Protein AF-A0A396HCG0-F1 (afdb_monomer_lite)

Sequence (186 aa):
MYKDLKSDAPVRYPHDLFDRIWESDSVKKAIYLVDFADGTEKIATNVSIDVNGDEMPPVKVMQTAVVGTSGFLKYRLNLDGFPAVGCAFSYLAEIEDFLQNESRKFRLVLPGQPSVSKAIVNIKEIARGKYRMYQPGFIHLENNQLTGVLPATLGNLPNLKELYVENNMLSGTVSSELLSKDLIIK

Structure (mmCIF, N/CA/C/O backbone):
data_AF-A0A396HCG0-F1
#
_entry.id   AF-A0A396HCG0-F1
#
loop_
_atom_site.group_PDB
_atom_site.id
_atom_site.type_symbol
_atom_site.label_atom_id
_atom_site.label_alt_id
_atom_site.label_comp_id
_atom_site.label_asym_id
_atom_site.label_entity_id
_atom_site.label_seq_id
_atom_site.pdbx_PDB_ins_code
_atom_site.Cartn_x
_atom_site.Cartn_y
_atom_site.Cartn_z
_atom_site.occupancy
_atom_site.B_iso_or_equiv
_atom_site.auth_seq_id
_atom_site.auth_comp_id
_atom_site.auth_asym_id
_atom_site.auth_atom_id
_atom_site.pdbx_PDB_model_num
ATOM 1 N N . MET A 1 1 ? -22.634 -8.900 12.636 1.00 32.75 1 MET A N 1
ATOM 2 C CA . MET A 1 1 ? -21.867 -9.873 13.440 1.00 32.75 1 MET A CA 1
ATOM 3 C C . MET A 1 1 ? -20.476 -9.279 13.623 1.00 32.75 1 MET A C 1
ATOM 5 O O . MET A 1 1 ? -19.762 -9.120 12.638 1.00 32.75 1 MET A O 1
ATOM 9 N N . TYR A 1 2 ? -20.197 -8.754 14.818 1.00 36.34 2 TYR A N 1
ATOM 10 C CA . TYR A 1 2 ? -18.979 -8.002 15.128 1.00 36.34 2 TYR A CA 1
ATOM 11 C C . TYR A 1 2 ? -17.784 -8.951 15.135 1.00 36.34 2 TYR A C 1
ATOM 13 O O . TYR A 1 2 ? -17.852 -10.016 15.741 1.00 36.34 2 TYR A O 1
ATOM 21 N N . LYS A 1 3 ? -16.704 -8.578 14.447 1.00 45.47 3 LYS A N 1
ATOM 22 C CA . LYS A 1 3 ? -15.415 -9.220 14.669 1.00 45.47 3 LYS A CA 1
ATOM 23 C C . LYS A 1 3 ? -14.858 -8.607 15.943 1.00 45.47 3 LYS A C 1
ATOM 25 O O . LYS A 1 3 ? -14.661 -7.396 15.999 1.00 45.47 3 LYS A O 1
ATOM 30 N N . ASP A 1 4 ? -14.673 -9.438 16.957 1.00 47.84 4 ASP A N 1
ATOM 31 C CA . ASP A 1 4 ? -13.916 -9.089 18.146 1.00 47.84 4 ASP A CA 1
ATOM 32 C C . ASP A 1 4 ? -12.561 -8.524 17.706 1.00 47.84 4 ASP A C 1
ATOM 34 O O . ASP A 1 4 ? -11.712 -9.265 17.214 1.00 47.84 4 ASP A O 1
ATOM 38 N N . LEU A 1 5 ? -12.311 -7.240 17.977 1.00 53.88 5 LEU A N 1
ATOM 39 C CA . LEU A 1 5 ? -10.956 -6.665 18.030 1.00 53.88 5 LEU A CA 1
ATOM 40 C C . LEU A 1 5 ? -10.041 -7.414 19.035 1.00 53.88 5 LEU A C 1
ATOM 42 O O . LEU A 1 5 ? -8.880 -7.057 19.201 1.00 53.88 5 LEU A O 1
ATOM 46 N N . LYS A 1 6 ? -10.579 -8.429 19.727 1.00 55.56 6 LYS A N 1
ATOM 47 C CA . LYS A 1 6 ? -9.947 -9.261 20.749 1.00 55.56 6 LYS A CA 1
ATOM 48 C C . LYS A 1 6 ? -9.455 -10.622 20.251 1.00 55.56 6 LYS A C 1
ATOM 50 O O . LYS A 1 6 ? -8.784 -11.305 21.015 1.00 55.56 6 LYS A O 1
ATOM 55 N N . SER A 1 7 ? -9.814 -11.061 19.040 1.00 72.88 7 SER A N 1
ATOM 56 C CA . SER A 1 7 ? -9.363 -12.365 18.543 1.00 72.88 7 SER A CA 1
ATOM 57 C C . SER A 1 7 ? -8.118 -12.221 17.677 1.00 72.88 7 SER A C 1
ATOM 59 O O . SER A 1 7 ? -8.168 -11.643 16.594 1.00 72.88 7 SER A O 1
ATOM 61 N N . ASP A 1 8 ? -7.020 -12.810 18.141 1.00 80.12 8 ASP A N 1
ATOM 62 C CA . ASP A 1 8 ? -5.758 -12.905 17.400 1.00 80.12 8 ASP A CA 1
ATOM 63 C C . ASP A 1 8 ? -5.708 -14.115 16.446 1.00 80.12 8 ASP A C 1
ATOM 65 O O . ASP A 1 8 ? -4.671 -14.408 15.847 1.00 80.12 8 ASP A O 1
ATOM 69 N N . ALA A 1 9 ? -6.819 -14.843 16.294 1.00 85.44 9 ALA A N 1
ATOM 70 C CA . ALA A 1 9 ? -6.882 -15.996 15.407 1.00 85.44 9 ALA A CA 1
ATOM 71 C C . ALA A 1 9 ? -6.759 -15.567 13.929 1.00 85.44 9 ALA A C 1
ATOM 73 O O . ALA A 1 9 ? -7.392 -14.587 13.527 1.00 85.44 9 ALA A O 1
ATOM 74 N N . PRO A 1 10 ? -6.007 -16.311 13.095 1.00 88.69 10 PRO A N 1
ATOM 75 C CA . PRO A 1 10 ? -6.001 -16.108 11.650 1.00 88.69 10 PRO A CA 1
ATOM 76 C C . PRO A 1 10 ? -7.409 -16.233 11.064 1.00 88.69 10 PRO A C 1
ATOM 78 O O . PRO A 1 10 ? -8.170 -17.125 11.444 1.00 88.69 10 PRO A O 1
ATOM 81 N N . VAL A 1 11 ? -7.761 -15.369 10.111 1.00 91.62 11 VAL A N 1
ATOM 82 C CA . VAL A 1 11 ? -9.094 -15.358 9.501 1.00 91.62 11 VAL A CA 1
ATOM 83 C C . VAL A 1 11 ? -9.030 -15.316 7.984 1.00 91.62 11 VAL A C 1
ATOM 85 O O . VAL A 1 11 ? -8.333 -14.494 7.396 1.00 91.62 11 VAL A O 1
ATOM 88 N N . ARG A 1 12 ? -9.852 -16.160 7.361 1.00 92.38 12 ARG A N 1
ATOM 89 C CA . ARG A 1 12 ? -10.219 -16.078 5.946 1.00 92.38 12 ARG A CA 1
ATOM 90 C C . ARG A 1 12 ? -11.532 -15.321 5.818 1.00 92.38 12 ARG A C 1
ATOM 92 O O . ARG A 1 12 ? -12.492 -15.621 6.530 1.00 92.38 12 ARG A O 1
ATOM 99 N N . TYR A 1 13 ? -11.582 -14.333 4.936 1.00 90.19 13 TYR A N 1
ATOM 100 C CA . TYR A 1 13 ? -12.816 -13.601 4.673 1.00 90.19 13 TYR A CA 1
ATOM 101 C C . TYR A 1 13 ? -13.538 -14.227 3.475 1.00 90.19 13 TYR A C 1
ATOM 103 O O . TYR A 1 13 ? -12.922 -14.340 2.421 1.00 90.19 13 TYR A O 1
ATOM 111 N N . PRO A 1 14 ? -14.836 -14.574 3.582 1.00 85.31 14 PRO A N 1
ATOM 112 C CA . PRO A 1 14 ? -15.572 -15.252 2.505 1.00 85.31 14 PRO A CA 1
ATOM 113 C C . PRO A 1 14 ? -15.619 -14.523 1.151 1.00 85.31 14 PRO A C 1
ATOM 115 O O . PRO A 1 14 ? -15.976 -15.128 0.148 1.00 85.31 14 PRO A O 1
ATOM 118 N N . HIS A 1 15 ? -15.302 -13.227 1.121 1.00 82.75 15 HIS A N 1
ATOM 119 C CA . HIS A 1 15 ? -15.305 -12.388 -0.081 1.00 82.75 15 HIS A CA 1
ATOM 120 C C . HIS A 1 15 ? -13.908 -11.865 -0.443 1.00 82.75 15 HIS A C 1
ATOM 122 O O . HIS A 1 15 ? -13.790 -10.873 -1.158 1.00 82.75 15 HIS A O 1
ATOM 128 N N . ASP A 1 16 ? -12.848 -12.485 0.080 1.00 89.06 16 ASP A N 1
ATOM 129 C CA . ASP A 1 16 ? -11.493 -12.226 -0.400 1.00 89.06 16 ASP A CA 1
ATOM 130 C C . ASP A 1 16 ? -11.284 -12.957 -1.732 1.00 89.06 16 ASP A C 1
ATOM 132 O O . ASP A 1 16 ? -11.232 -14.185 -1.760 1.00 89.06 16 ASP A O 1
ATOM 136 N N . LEU A 1 17 ? -11.168 -12.207 -2.833 1.00 86.75 17 LEU A N 1
ATOM 137 C CA . LEU A 1 17 ? -10.996 -12.764 -4.183 1.00 86.75 17 LEU A CA 1
ATOM 138 C C . LEU A 1 17 ? -9.750 -13.650 -4.315 1.00 86.75 17 LEU A C 1
ATOM 140 O O . LEU A 1 17 ? -9.706 -14.515 -5.186 1.00 86.75 17 LEU A O 1
ATOM 144 N N . PHE A 1 18 ? -8.760 -13.440 -3.448 1.00 89.31 18 PHE A N 1
ATOM 145 C CA . PHE A 1 18 ? -7.488 -14.156 -3.465 1.00 89.31 18 PHE A CA 1
ATOM 146 C C . PHE A 1 18 ? -7.378 -15.219 -2.360 1.00 89.31 18 PHE A C 1
ATOM 148 O O . PHE A 1 18 ? -6.298 -15.767 -2.164 1.00 89.31 18 PHE A O 1
ATOM 155 N N . ASP A 1 19 ? -8.463 -15.488 -1.615 1.00 89.06 19 ASP A N 1
ATOM 156 C CA . ASP A 1 19 ? -8.523 -16.492 -0.536 1.00 89.06 19 ASP A CA 1
ATOM 157 C C . ASP A 1 19 ? -7.357 -16.386 0.479 1.00 89.06 19 ASP A C 1
ATOM 159 O O . ASP A 1 19 ? -6.799 -17.378 0.960 1.00 89.06 19 ASP A O 1
ATOM 163 N N . ARG A 1 20 ? -6.953 -15.149 0.806 1.00 91.56 20 ARG A N 1
ATOM 164 C CA . ARG A 1 20 ? -5.831 -14.893 1.719 1.00 91.56 20 ARG A CA 1
ATOM 165 C C . ARG A 1 20 ? -6.224 -15.170 3.167 1.00 91.56 20 ARG A C 1
ATOM 167 O O . ARG A 1 20 ? -7.373 -15.006 3.591 1.00 91.56 20 ARG A O 1
ATOM 174 N N . ILE A 1 21 ? -5.216 -15.531 3.956 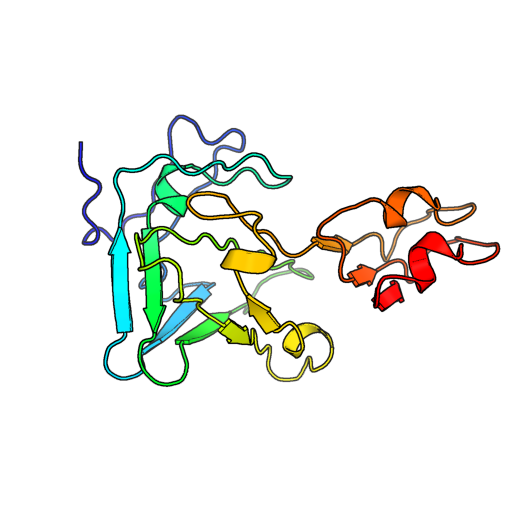1.00 90.50 21 ILE A N 1
ATOM 175 C CA . ILE A 1 21 ? -5.313 -15.619 5.412 1.00 90.50 21 ILE A CA 1
ATOM 176 C C . ILE A 1 21 ? -4.797 -14.309 6.004 1.00 90.50 21 ILE A C 1
ATOM 178 O O . ILE A 1 21 ? -3.671 -13.903 5.730 1.00 90.50 21 ILE A O 1
ATOM 182 N N . TRP A 1 22 ? -5.615 -13.672 6.838 1.00 89.81 22 TRP A N 1
ATOM 183 C CA . TRP A 1 22 ? -5.279 -12.430 7.524 1.00 89.81 22 TRP A CA 1
ATOM 184 C C . TRP A 1 22 ? -5.044 -12.689 9.005 1.00 89.81 22 TRP A C 1
ATOM 186 O O . TRP A 1 22 ? -5.876 -13.312 9.667 1.00 89.81 22 TRP A O 1
ATOM 196 N N . GLU A 1 23 ? -3.931 -12.190 9.530 1.00 89.19 23 GLU A N 1
ATOM 197 C CA . GLU A 1 23 ? -3.537 -12.361 10.928 1.00 89.19 23 GLU A CA 1
ATOM 198 C C . GLU A 1 23 ? -3.487 -11.012 11.648 1.00 89.19 23 GLU A C 1
ATOM 200 O O . GLU A 1 23 ? -3.240 -9.976 11.032 1.00 89.19 23 GLU A O 1
ATOM 205 N N . SER A 1 24 ? -3.750 -11.031 12.957 1.00 88.38 24 SER A N 1
ATOM 206 C CA . SER A 1 24 ? -3.617 -9.850 13.813 1.00 88.38 24 SER A CA 1
ATOM 207 C C . SER A 1 24 ? -2.148 -9.452 13.925 1.00 88.38 24 SER A C 1
ATOM 209 O O . SER A 1 24 ? -1.274 -10.285 14.165 1.00 88.38 24 SER A O 1
ATOM 211 N N . ASP A 1 25 ? -1.890 -8.155 13.826 1.00 84.81 25 ASP A N 1
ATOM 212 C CA . ASP A 1 25 ? -0.565 -7.556 13.964 1.00 84.81 25 ASP A CA 1
ATOM 213 C C . ASP A 1 25 ? 0.025 -7.653 15.382 1.00 84.81 25 ASP A C 1
ATOM 215 O O . ASP A 1 25 ? 1.196 -7.346 15.608 1.00 84.81 25 ASP A O 1
ATOM 219 N N . SER A 1 26 ? -0.781 -8.087 16.352 1.00 83.81 26 SER A N 1
ATOM 220 C CA . SER A 1 26 ? -0.344 -8.378 17.722 1.00 83.81 26 SER A CA 1
ATOM 221 C C . SER A 1 26 ? 0.307 -9.752 17.865 1.00 83.81 26 SER A C 1
ATOM 223 O O . SER A 1 26 ? 0.973 -10.022 18.866 1.00 83.81 26 SER A O 1
ATOM 225 N N . VAL A 1 27 ? 0.167 -10.617 16.858 1.00 81.06 27 VAL A N 1
ATOM 226 C CA . VAL A 1 27 ? 0.796 -11.937 16.839 1.00 81.06 27 VAL A CA 1
ATOM 227 C C . VAL A 1 27 ? 2.242 -11.799 16.364 1.00 81.06 27 VAL A C 1
ATOM 229 O O . VAL A 1 27 ? 2.499 -11.428 15.223 1.00 81.06 27 VAL A O 1
ATOM 232 N N . LYS A 1 28 ? 3.213 -12.136 17.223 1.00 78.06 28 LYS A N 1
ATOM 233 C CA . LYS A 1 28 ? 4.655 -12.051 16.918 1.00 78.06 28 LYS A CA 1
ATOM 234 C C . LYS A 1 28 ? 5.109 -13.113 15.903 1.00 78.06 28 LYS A C 1
ATOM 236 O O . LYS A 1 28 ? 5.697 -14.121 16.286 1.00 78.06 28 LYS A O 1
ATOM 241 N N . LYS A 1 29 ? 4.827 -12.887 14.619 1.00 75.69 29 LYS A N 1
ATOM 242 C CA . LYS A 1 29 ? 5.271 -13.717 13.485 1.00 75.69 29 LYS A CA 1
ATOM 243 C C . LYS A 1 29 ? 6.136 -12.899 12.518 1.00 75.69 29 LYS A C 1
ATOM 245 O O . LYS A 1 29 ? 7.142 -12.336 12.939 1.00 75.69 29 LYS A O 1
ATOM 250 N N . ALA A 1 30 ? 5.765 -12.845 11.239 1.00 71.81 30 ALA A N 1
ATOM 251 C CA . ALA A 1 30 ? 6.542 -12.192 10.193 1.00 71.81 30 ALA A CA 1
ATOM 252 C C . ALA A 1 30 ? 6.445 -10.665 10.279 1.00 71.81 30 ALA A C 1
ATOM 254 O O . ALA A 1 30 ? 7.464 -9.994 10.223 1.00 71.81 30 ALA A O 1
ATOM 255 N N . ILE A 1 31 ? 5.248 -10.107 10.470 1.00 73.88 31 ILE A N 1
ATOM 256 C CA . ILE A 1 31 ? 5.040 -8.668 10.683 1.00 73.88 31 ILE A CA 1
ATOM 257 C C . ILE A 1 31 ? 4.270 -8.505 11.977 1.00 73.88 31 ILE A C 1
ATOM 259 O O . ILE A 1 31 ? 3.173 -9.040 12.102 1.00 73.88 31 ILE A O 1
ATOM 263 N N . TYR A 1 32 ? 4.841 -7.779 12.932 1.00 76.56 32 TYR A N 1
ATOM 264 C CA . TYR A 1 32 ? 4.164 -7.537 14.198 1.00 76.56 32 TYR A CA 1
ATOM 265 C C . TYR A 1 32 ? 4.511 -6.181 14.799 1.00 76.56 32 TYR A C 1
ATOM 267 O O . TYR A 1 32 ? 5.617 -5.658 14.620 1.00 76.56 32 TYR A O 1
ATOM 275 N N . LEU A 1 33 ? 3.549 -5.620 15.527 1.00 73.88 33 LEU A N 1
ATOM 276 C CA . LEU A 1 33 ? 3.724 -4.392 16.287 1.00 73.88 33 LEU A CA 1
ATOM 277 C C . LEU A 1 33 ? 4.636 -4.677 17.490 1.00 73.88 33 LEU A C 1
ATOM 279 O O . LEU A 1 33 ? 4.378 -5.580 18.288 1.00 73.88 33 LEU A O 1
ATOM 283 N N . VAL A 1 34 ? 5.741 -3.940 17.601 1.00 76.44 34 VAL A N 1
ATOM 284 C CA . VAL A 1 34 ? 6.772 -4.182 18.631 1.00 76.44 34 VAL A CA 1
ATOM 285 C C . VAL A 1 34 ? 6.710 -3.171 19.757 1.00 76.44 34 VAL A C 1
ATOM 287 O O . VAL A 1 34 ? 7.000 -3.518 20.898 1.00 76.44 34 VAL A O 1
ATOM 290 N N . ASP A 1 35 ? 6.384 -1.931 19.418 1.00 68.88 35 ASP A N 1
ATOM 291 C CA . ASP A 1 35 ? 6.475 -0.784 20.308 1.00 68.88 35 ASP A CA 1
ATOM 292 C C . ASP A 1 35 ? 5.267 0.109 20.028 1.00 68.88 35 ASP A C 1
ATOM 294 O O . ASP A 1 35 ? 5.040 0.506 18.876 1.00 68.88 35 ASP A O 1
ATOM 298 N N . PHE A 1 36 ? 4.476 0.365 21.064 1.00 68.31 36 PHE A N 1
ATOM 299 C CA . PHE A 1 36 ? 3.361 1.296 21.019 1.00 68.31 36 PHE A CA 1
ATOM 300 C C . PHE A 1 36 ? 3.776 2.541 21.784 1.00 68.31 36 PHE A C 1
ATOM 302 O O . PHE A 1 36 ? 4.168 2.467 22.946 1.00 68.31 36 PHE A O 1
ATOM 309 N N . ALA A 1 37 ? 3.703 3.693 21.128 1.00 67.50 37 ALA A N 1
ATOM 310 C CA . ALA A 1 37 ? 3.825 4.938 21.855 1.00 67.50 37 ALA A CA 1
ATOM 311 C C . ALA A 1 37 ? 2.576 5.154 22.724 1.00 67.50 37 ALA A C 1
ATOM 313 O O . ALA A 1 37 ? 1.499 4.625 22.407 1.00 67.50 37 ALA A O 1
ATOM 314 N N . ASP A 1 38 ? 2.715 5.919 23.806 1.00 70.38 38 ASP A N 1
ATOM 315 C CA . ASP A 1 38 ? 1.594 6.248 24.686 1.00 70.38 38 ASP A CA 1
ATOM 316 C C . ASP A 1 38 ? 0.411 6.795 23.872 1.00 70.38 38 ASP A C 1
ATOM 318 O O . ASP A 1 38 ? 0.574 7.621 22.969 1.00 70.38 38 ASP A O 1
ATOM 322 N N . GLY A 1 39 ? -0.783 6.275 24.171 1.00 72.62 39 GLY A N 1
ATOM 323 C CA . GLY A 1 39 ? -2.016 6.598 23.454 1.00 72.62 39 GLY A CA 1
ATOM 324 C C . GLY A 1 39 ? -2.184 5.895 22.098 1.00 72.62 39 GLY A C 1
ATOM 325 O O . GLY A 1 39 ? -2.955 6.359 21.262 1.00 72.62 39 GLY A O 1
ATOM 326 N N . THR A 1 40 ? -1.475 4.793 21.837 1.00 82.94 40 THR A N 1
ATOM 327 C CA . THR A 1 40 ? -1.796 3.926 20.691 1.00 82.94 40 THR A CA 1
ATOM 328 C C . THR A 1 40 ? -3.145 3.237 20.896 1.00 82.94 40 THR A C 1
ATOM 330 O O . THR A 1 40 ? -3.355 2.565 21.904 1.00 82.94 40 THR A O 1
ATOM 333 N N . GLU A 1 41 ? -4.033 3.345 19.912 1.00 85.75 41 GLU A N 1
ATOM 334 C CA . GLU A 1 41 ? -5.385 2.793 19.963 1.00 85.75 41 GLU A CA 1
ATOM 335 C C . GLU A 1 41 ? -5.673 1.902 18.755 1.00 85.75 41 GLU A C 1
ATOM 337 O O . GLU A 1 41 ? -5.289 2.198 17.621 1.00 85.75 41 GLU A O 1
ATOM 342 N N . LYS A 1 42 ? -6.383 0.797 19.000 1.00 88.12 42 LYS A N 1
ATOM 343 C CA . LYS A 1 42 ? -6.998 -0.000 17.938 1.00 88.12 42 LYS A CA 1
ATOM 344 C C . LYS A 1 42 ? -8.426 0.474 17.745 1.00 88.12 42 LYS A C 1
ATOM 346 O O . LYS A 1 42 ? -9.227 0.416 18.675 1.00 88.12 42 LYS A O 1
ATOM 351 N N . ILE A 1 43 ? -8.743 0.884 16.531 1.00 90.56 43 ILE A N 1
ATOM 352 C CA . ILE A 1 43 ? -10.045 1.441 16.178 1.00 90.56 43 ILE A CA 1
ATOM 353 C C . ILE A 1 43 ? -10.739 0.574 15.131 1.00 90.56 43 ILE A C 1
ATOM 355 O O . ILE A 1 43 ? -10.103 -0.183 14.390 1.00 90.56 43 ILE A O 1
ATOM 359 N N . ALA A 1 44 ? -12.063 0.694 15.063 1.00 93.19 44 ALA A N 1
ATOM 360 C CA . ALA A 1 44 ? -12.868 0.042 14.044 1.00 93.19 44 ALA A CA 1
ATOM 361 C C . ALA A 1 44 ? -14.067 0.899 13.636 1.00 93.19 44 ALA A C 1
ATOM 363 O O . ALA A 1 44 ? -14.577 1.691 14.426 1.00 93.19 44 ALA A O 1
ATOM 364 N N . THR A 1 45 ? -14.554 0.686 12.415 1.00 92.19 45 THR A N 1
ATOM 365 C CA . THR A 1 45 ? -15.763 1.329 11.894 1.00 92.19 45 THR A CA 1
ATOM 366 C C . THR A 1 45 ? -16.733 0.319 11.290 1.00 92.19 45 THR A C 1
ATOM 368 O O . THR A 1 45 ? -16.345 -0.729 10.774 1.00 92.19 45 THR A O 1
ATOM 371 N N . ASN A 1 46 ? -18.021 0.661 11.315 1.00 91.69 46 ASN A N 1
ATOM 372 C CA . ASN A 1 46 ? -19.060 -0.077 10.596 1.00 91.69 46 ASN A CA 1
ATOM 373 C C . ASN A 1 46 ? -19.287 0.458 9.173 1.00 91.69 46 ASN A C 1
ATOM 375 O O . ASN A 1 46 ? -19.980 -0.189 8.386 1.00 91.69 46 ASN A O 1
ATOM 379 N N . VAL A 1 47 ? -18.708 1.614 8.834 1.00 92.62 47 VAL A N 1
ATOM 380 C CA . VAL A 1 47 ? -18.821 2.220 7.503 1.00 92.62 47 VAL A CA 1
ATOM 381 C C . VAL A 1 47 ? -18.053 1.375 6.492 1.00 92.62 47 VAL A C 1
ATOM 383 O O . VAL A 1 47 ? -16.950 0.902 6.771 1.00 92.62 47 VAL A O 1
ATOM 386 N N . SER A 1 48 ? -18.651 1.129 5.328 1.00 92.38 48 SER A N 1
ATOM 387 C CA . SER A 1 48 ? -17.981 0.386 4.260 1.00 92.38 48 SER A CA 1
ATOM 388 C C . SER A 1 48 ? -16.813 1.195 3.706 1.00 92.38 48 SER A C 1
ATOM 390 O O . SER A 1 48 ? -16.950 2.393 3.479 1.00 92.38 48 SER A O 1
ATOM 392 N N . ILE A 1 49 ? -15.691 0.525 3.450 1.00 91.50 49 ILE A N 1
ATOM 393 C CA . ILE A 1 49 ? -14.509 1.134 2.838 1.00 91.50 49 ILE A CA 1
ATOM 394 C C . ILE A 1 49 ? -14.493 0.786 1.352 1.00 91.50 49 ILE A C 1
ATOM 396 O O . ILE A 1 49 ? -14.663 -0.379 0.993 1.00 91.50 49 ILE A O 1
ATOM 400 N N . ASP A 1 50 ? -14.288 1.779 0.490 1.00 90.62 50 ASP A N 1
ATOM 401 C CA . ASP A 1 50 ? -14.024 1.559 -0.930 1.00 90.62 50 ASP A CA 1
ATOM 402 C C . ASP A 1 50 ? -12.614 0.978 -1.098 1.00 90.62 50 ASP A C 1
ATOM 404 O O . ASP A 1 50 ? -11.613 1.681 -0.947 1.00 90.62 50 ASP A O 1
ATOM 408 N N . VAL A 1 51 ? -12.553 -0.324 -1.373 1.00 88.31 51 VAL A N 1
ATOM 409 C CA . VAL A 1 51 ? -11.317 -1.105 -1.545 1.00 88.31 51 VAL A CA 1
ATOM 410 C C . VAL A 1 51 ? -10.974 -1.360 -3.014 1.00 88.31 51 VAL A C 1
ATOM 412 O O . VAL A 1 51 ? -10.161 -2.233 -3.310 1.00 88.31 51 VAL A O 1
ATOM 415 N N . ASN A 1 52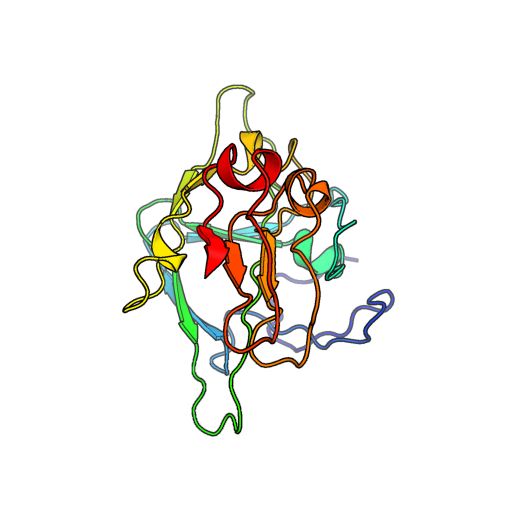 ? -11.584 -0.616 -3.944 1.00 78.94 52 ASN A N 1
ATOM 416 C CA . ASN A 1 52 ? -11.265 -0.725 -5.364 1.00 78.94 52 ASN A CA 1
ATOM 417 C C . ASN A 1 52 ? -9.852 -0.171 -5.629 1.00 78.94 52 ASN A C 1
ATOM 419 O O . ASN A 1 52 ? -9.656 1.036 -5.794 1.00 78.94 52 ASN A O 1
ATOM 423 N N . GLY A 1 53 ? -8.875 -1.073 -5.648 1.00 72.50 53 GLY A N 1
ATOM 424 C CA . GLY A 1 53 ? -7.475 -0.858 -6.009 1.00 72.50 53 GLY A CA 1
ATOM 425 C C . GLY A 1 53 ? -6.804 -2.201 -6.300 1.00 72.50 53 GLY A C 1
ATOM 426 O O . GLY A 1 53 ? -7.450 -3.233 -6.159 1.00 72.50 53 GLY A O 1
ATOM 427 N N . ASP A 1 54 ? -5.537 -2.196 -6.701 1.00 70.25 54 ASP A N 1
ATOM 428 C CA . ASP A 1 54 ? -4.896 -3.353 -7.351 1.00 70.25 54 ASP A CA 1
ATOM 429 C C . ASP A 1 54 ? -4.878 -4.627 -6.484 1.00 70.25 54 ASP A C 1
ATOM 431 O O . ASP A 1 54 ? -5.143 -5.723 -6.970 1.00 70.25 54 ASP A O 1
ATOM 435 N N . GLU A 1 55 ? -4.652 -4.480 -5.177 1.00 76.50 55 GLU A N 1
ATOM 436 C CA . GLU A 1 55 ? -4.528 -5.605 -4.235 1.00 76.50 55 GLU A CA 1
ATOM 437 C C . GLU A 1 55 ? -5.853 -6.041 -3.577 1.00 76.50 55 GLU A C 1
ATOM 439 O O . GLU A 1 55 ? -5.904 -7.069 -2.894 1.00 76.50 55 GLU A O 1
ATOM 444 N N . MET A 1 56 ? -6.918 -5.243 -3.728 1.00 85.88 56 MET A N 1
ATOM 445 C CA . MET A 1 56 ? -8.280 -5.497 -3.224 1.00 85.88 56 MET A CA 1
ATOM 446 C C . MET A 1 5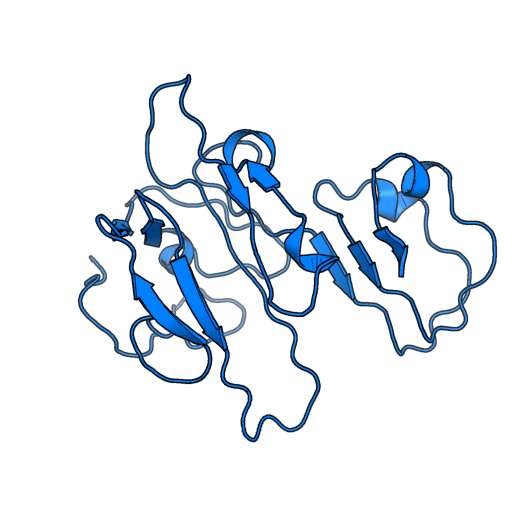6 ? -8.339 -6.201 -1.846 1.00 85.88 56 MET A C 1
ATOM 448 O O . MET A 1 56 ? -8.846 -7.326 -1.753 1.00 85.88 56 MET A O 1
ATOM 452 N N . PRO A 1 57 ? -7.796 -5.624 -0.754 1.00 90.12 57 PRO A N 1
ATOM 453 C CA . PRO A 1 57 ? -7.904 -6.224 0.573 1.00 90.12 57 PRO A CA 1
ATOM 454 C C . PRO A 1 57 ? -9.378 -6.325 1.005 1.00 90.12 57 PRO A C 1
ATOM 456 O O . PRO A 1 57 ? -10.201 -5.493 0.607 1.00 90.12 57 PRO A O 1
ATOM 459 N N . PRO A 1 58 ? -9.754 -7.299 1.854 1.00 92.75 58 PRO A N 1
ATOM 460 C CA . PRO A 1 58 ? -11.128 -7.417 2.320 1.00 92.75 58 PRO A CA 1
ATOM 461 C C . PRO A 1 58 ? -11.585 -6.145 3.037 1.00 92.75 58 PRO A C 1
ATOM 463 O O . PRO A 1 58 ? -10.889 -5.635 3.916 1.00 92.75 58 PRO A O 1
ATOM 466 N N . VAL A 1 59 ? -12.812 -5.692 2.757 1.00 92.50 59 VAL A N 1
ATOM 467 C CA . VAL A 1 59 ? -13.417 -4.513 3.415 1.00 92.50 59 VAL A CA 1
ATOM 468 C C . VAL A 1 59 ? -13.307 -4.605 4.938 1.00 92.50 59 VAL A C 1
ATOM 470 O O . VAL A 1 59 ? -13.015 -3.621 5.605 1.00 92.50 59 VAL A O 1
ATOM 473 N N . LYS A 1 60 ? -13.480 -5.806 5.497 1.00 91.88 60 LYS A N 1
ATOM 474 C CA . LYS A 1 60 ? -13.389 -6.050 6.941 1.00 91.88 60 LYS A CA 1
ATOM 475 C C . LYS A 1 60 ? -12.005 -5.793 7.537 1.00 91.88 60 LYS A C 1
ATOM 477 O O . LYS A 1 60 ? -11.942 -5.430 8.703 1.00 91.88 60 LYS A O 1
ATOM 482 N N . VAL A 1 61 ? -10.932 -5.975 6.768 1.00 91.81 61 VAL A N 1
ATOM 483 C CA . VAL A 1 61 ? -9.575 -5.589 7.185 1.00 91.81 61 VAL A CA 1
ATOM 484 C C . VAL A 1 61 ? -9.478 -4.072 7.215 1.00 91.81 61 VAL A C 1
ATOM 486 O O . VAL A 1 61 ? -9.095 -3.498 8.228 1.00 91.81 61 VAL A O 1
ATOM 489 N N . MET A 1 62 ? -9.921 -3.424 6.136 1.00 92.69 62 MET A N 1
ATOM 490 C CA . MET A 1 62 ? -9.861 -1.969 6.000 1.00 92.69 62 MET A CA 1
ATOM 491 C C . MET A 1 62 ? -10.784 -1.221 6.971 1.00 92.69 62 MET A C 1
ATOM 493 O O . MET A 1 62 ? -10.603 -0.030 7.178 1.00 92.69 62 MET A O 1
ATOM 497 N N . GLN A 1 63 ? -11.750 -1.903 7.590 1.00 93.94 63 GLN A N 1
ATOM 498 C CA . GLN A 1 63 ? -12.601 -1.374 8.662 1.00 93.94 63 GLN A CA 1
ATOM 499 C C . GLN A 1 63 ? -11.911 -1.317 10.032 1.00 93.94 63 GLN A C 1
ATOM 501 O O . GLN A 1 63 ? -12.541 -0.888 10.998 1.00 93.94 63 GLN A O 1
ATOM 506 N N . THR A 1 64 ? -10.657 -1.756 10.135 1.00 92.81 64 THR A N 1
ATOM 507 C CA . THR A 1 64 ? -9.863 -1.735 11.369 1.00 92.81 64 THR A CA 1
ATOM 508 C C . THR A 1 64 ? -8.537 -1.027 11.131 1.00 92.81 64 THR A C 1
ATOM 510 O O . THR A 1 64 ? -7.974 -1.127 10.043 1.00 92.81 64 THR A O 1
ATOM 513 N N . ALA A 1 65 ? -8.031 -0.321 12.139 1.00 90.81 65 ALA A N 1
ATOM 514 C CA . ALA A 1 65 ? -6.730 0.335 12.064 1.00 90.81 65 ALA A CA 1
ATOM 515 C C . ALA A 1 65 ? -6.075 0.446 13.446 1.00 90.81 65 ALA A C 1
ATOM 517 O O . ALA A 1 65 ? -6.744 0.373 14.479 1.00 90.81 65 ALA A O 1
ATOM 518 N N . VAL A 1 66 ? -4.759 0.656 13.444 1.00 89.31 66 VAL A N 1
ATOM 519 C CA . VAL A 1 66 ? -3.980 1.040 14.625 1.00 89.31 66 VAL A CA 1
ATOM 520 C C . VAL A 1 66 ? -3.551 2.490 14.457 1.00 89.31 66 VAL A C 1
ATOM 522 O O . VAL A 1 66 ? -2.941 2.848 13.449 1.00 89.31 66 VAL A O 1
ATOM 525 N N . VAL A 1 67 ? -3.870 3.322 15.441 1.00 86.69 67 VAL A N 1
ATOM 526 C CA . VAL A 1 67 ? -3.603 4.760 15.441 1.00 86.69 67 VAL A CA 1
ATOM 527 C C . VAL A 1 67 ? -2.632 5.070 16.568 1.00 86.69 67 VAL A C 1
ATOM 529 O O . VAL A 1 67 ? -2.899 4.747 17.717 1.00 86.69 67 VAL A O 1
ATOM 532 N N . GLY A 1 68 ? -1.506 5.709 16.253 1.00 80.38 68 GLY A N 1
ATOM 533 C CA . GLY A 1 68 ? -0.594 6.257 17.255 1.00 80.38 68 GLY A CA 1
ATOM 534 C C . GLY A 1 68 ? -0.932 7.723 17.496 1.00 80.38 68 GLY A C 1
ATOM 535 O O . GLY A 1 68 ? -0.942 8.499 16.542 1.00 80.38 68 GLY A O 1
ATOM 536 N N . THR A 1 69 ? -1.208 8.114 18.740 1.00 71.31 69 THR A N 1
ATOM 537 C CA . THR A 1 69 ? -1.597 9.501 19.067 1.00 71.31 69 THR A CA 1
ATOM 538 C C . THR A 1 69 ? -0.427 10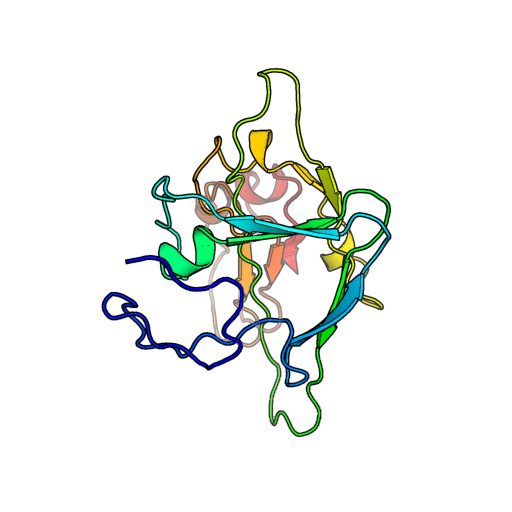.383 19.512 1.00 71.31 69 THR A C 1
ATOM 540 O O . THR A 1 69 ? -0.544 11.606 19.468 1.00 71.31 69 THR A O 1
ATOM 543 N N . SER A 1 70 ? 0.731 9.807 19.861 1.00 68.94 70 SER A N 1
ATOM 544 C CA . SER A 1 70 ? 1.932 10.567 20.233 1.00 68.94 70 SER A CA 1
ATOM 545 C C . SER A 1 70 ? 3.219 9.812 19.889 1.00 68.94 70 SER A C 1
ATOM 547 O O . SER A 1 70 ? 3.683 8.992 20.667 1.00 68.94 70 SER A O 1
ATOM 549 N N . GLY A 1 71 ? 3.842 10.092 18.738 1.00 78.88 71 GLY A N 1
ATOM 550 C CA . GLY A 1 71 ? 5.172 9.563 18.395 1.00 78.88 71 GLY A CA 1
ATOM 551 C C . GLY A 1 71 ? 5.174 8.538 17.260 1.00 78.88 71 GLY A C 1
ATOM 552 O O . GLY A 1 71 ? 4.775 8.858 16.142 1.00 78.88 71 GLY A O 1
ATOM 553 N N . PHE A 1 72 ? 5.693 7.333 17.516 1.00 76.94 72 PHE A N 1
ATOM 554 C CA . PHE A 1 72 ? 5.942 6.312 16.489 1.00 76.94 72 PHE A CA 1
ATOM 555 C C . PHE A 1 72 ? 5.097 5.054 16.711 1.00 76.94 72 PHE A C 1
ATOM 557 O O . PHE A 1 72 ? 5.040 4.533 17.821 1.00 76.94 72 PHE A O 1
ATOM 564 N N . LEU A 1 73 ? 4.537 4.506 15.630 1.00 82.81 73 LEU A N 1
ATOM 565 C CA . LEU A 1 73 ? 4.114 3.105 15.572 1.00 82.81 73 LEU A CA 1
ATOM 566 C C . LEU A 1 73 ? 5.245 2.288 14.950 1.00 82.81 73 LEU A C 1
ATOM 568 O O . LEU A 1 73 ? 5.638 2.550 13.810 1.00 82.81 73 LEU A O 1
ATOM 572 N N . LYS A 1 74 ? 5.792 1.319 15.691 1.00 84.94 74 LYS A N 1
ATOM 573 C CA . LYS A 1 74 ? 6.943 0.532 15.231 1.00 84.94 74 LYS A CA 1
ATOM 574 C C . LYS A 1 74 ? 6.550 -0.912 14.966 1.00 84.94 74 LYS A C 1
ATOM 576 O O . LYS A 1 74 ? 6.290 -1.679 15.893 1.00 84.94 74 LYS A O 1
ATOM 581 N N . TYR A 1 75 ? 6.609 -1.293 13.698 1.00 83.81 75 TYR A N 1
ATOM 582 C CA . TYR A 1 75 ? 6.482 -2.679 13.269 1.00 83.81 75 TYR A CA 1
ATOM 583 C C . TYR A 1 75 ? 7.860 -3.286 13.040 1.00 83.81 75 TYR A C 1
ATOM 585 O O . TYR A 1 75 ? 8.782 -2.613 12.575 1.00 83.81 75 TYR A O 1
ATOM 593 N N . ARG A 1 76 ? 7.997 -4.572 13.356 1.00 84.56 76 ARG A N 1
ATOM 594 C CA . ARG A 1 76 ? 9.150 -5.374 12.957 1.00 84.56 76 ARG A CA 1
ATOM 595 C C . ARG A 1 76 ? 8.700 -6.362 11.905 1.00 84.56 76 ARG A C 1
ATOM 597 O O . ARG A 1 76 ? 7.734 -7.091 12.111 1.00 84.56 76 ARG A O 1
ATOM 604 N N . LEU A 1 77 ? 9.446 -6.367 10.810 1.00 79.88 77 LEU A N 1
ATOM 605 C CA . LEU A 1 77 ? 9.375 -7.372 9.770 1.00 79.88 77 LEU A CA 1
ATOM 606 C C . LEU A 1 77 ? 10.520 -8.364 10.013 1.00 79.88 77 LEU A C 1
ATOM 608 O O . LEU A 1 77 ? 11.686 -7.992 9.896 1.00 79.88 77 LEU A O 1
ATOM 612 N N . ASN A 1 78 ? 10.190 -9.590 10.412 1.00 78.25 78 ASN A N 1
ATOM 613 C CA . ASN A 1 78 ? 11.126 -10.701 10.474 1.00 78.25 78 ASN A CA 1
ATOM 614 C C . ASN A 1 78 ? 11.013 -11.529 9.183 1.00 78.25 78 ASN A C 1
ATOM 616 O O . ASN A 1 78 ? 9.964 -12.113 8.915 1.00 78.25 78 ASN A O 1
ATOM 620 N N . LEU A 1 79 ? 12.096 -11.560 8.403 1.00 73.81 79 LEU A N 1
ATOM 621 C CA . LEU A 1 79 ? 12.225 -12.335 7.164 1.00 73.81 79 LEU A CA 1
ATOM 622 C C . LEU A 1 79 ? 13.180 -13.528 7.318 1.00 73.81 79 LEU A C 1
ATOM 624 O O . LEU A 1 79 ? 13.611 -14.093 6.316 1.00 73.81 79 LEU A O 1
ATOM 628 N N . ASP A 1 80 ? 13.545 -13.905 8.545 1.00 76.62 80 ASP A N 1
ATOM 629 C CA . ASP A 1 80 ? 14.440 -15.033 8.791 1.00 76.62 80 ASP A CA 1
ATOM 630 C C . ASP A 1 80 ? 13.886 -16.307 8.135 1.00 76.62 80 ASP A C 1
ATOM 632 O O . ASP A 1 80 ? 12.754 -16.724 8.382 1.00 76.62 80 ASP A O 1
ATOM 636 N N . GLY A 1 81 ? 14.694 -16.924 7.270 1.00 75.19 81 GLY A N 1
ATOM 637 C CA . GLY A 1 81 ? 14.301 -18.114 6.513 1.00 75.19 81 GLY A CA 1
ATOM 638 C C . GLY A 1 81 ? 13.393 -17.848 5.306 1.00 75.19 81 GLY A C 1
ATOM 639 O O . GLY A 1 81 ? 12.987 -18.807 4.651 1.00 75.19 81 GLY A O 1
ATOM 640 N N . PHE A 1 82 ? 13.089 -16.587 4.972 1.00 76.06 82 PHE A N 1
ATOM 641 C CA . PHE A 1 82 ? 12.366 -16.257 3.746 1.00 76.06 82 PHE A CA 1
ATOM 642 C C . PHE A 1 82 ? 13.297 -16.454 2.533 1.00 76.06 82 PHE A C 1
ATOM 644 O O . PHE A 1 82 ? 14.356 -15.828 2.461 1.00 76.06 82 PHE A O 1
ATOM 651 N N . PRO A 1 83 ? 12.953 -17.339 1.580 1.00 77.75 83 PRO A N 1
ATOM 652 C CA . PRO A 1 83 ? 13.904 -17.839 0.583 1.00 77.75 83 PRO A CA 1
ATOM 653 C C . PRO A 1 83 ? 14.156 -16.876 -0.589 1.00 77.75 83 PRO A C 1
ATOM 655 O O . PRO A 1 83 ? 14.856 -17.241 -1.531 1.00 77.75 83 PRO A O 1
ATOM 658 N N . ALA A 1 84 ? 13.558 -15.683 -0.582 1.00 73.50 84 ALA A N 1
ATOM 659 C CA . ALA A 1 84 ? 13.519 -14.789 -1.734 1.00 73.50 84 ALA A CA 1
ATOM 660 C C . ALA A 1 84 ? 13.491 -13.308 -1.331 1.00 73.50 84 ALA A C 1
ATOM 662 O O . ALA A 1 84 ? 13.415 -12.955 -0.157 1.00 73.50 84 ALA A O 1
ATOM 663 N N . VAL A 1 85 ? 13.516 -12.426 -2.330 1.00 69.56 85 VAL A N 1
ATOM 664 C CA . VAL A 1 85 ? 13.144 -11.019 -2.148 1.00 69.56 85 VAL A CA 1
ATOM 665 C C . VAL A 1 85 ? 11.629 -10.953 -1.935 1.00 69.56 85 VAL A C 1
ATOM 667 O O . VAL A 1 85 ? 10.872 -11.578 -2.676 1.00 69.56 85 VAL A O 1
ATOM 670 N N . GLY A 1 86 ? 11.187 -10.243 -0.898 1.00 69.50 86 GLY A N 1
ATOM 671 C CA . GLY A 1 86 ? 9.770 -10.069 -0.576 1.00 69.50 86 GLY A CA 1
ATOM 672 C C . GLY A 1 86 ? 9.302 -8.642 -0.837 1.00 69.50 86 GLY A C 1
ATOM 673 O O . GLY A 1 86 ? 10.013 -7.690 -0.519 1.00 69.50 86 GLY A O 1
ATOM 674 N N . CYS A 1 87 ? 8.089 -8.494 -1.367 1.00 71.12 87 CYS A N 1
ATOM 675 C CA . CYS A 1 87 ? 7.399 -7.209 -1.443 1.00 71.12 87 CYS A CA 1
ATOM 676 C C . CYS A 1 87 ? 6.543 -7.013 -0.187 1.00 71.12 87 CYS A C 1
ATOM 678 O O . CYS A 1 87 ? 5.852 -7.932 0.253 1.00 71.12 87 CYS A O 1
ATOM 680 N N . ALA A 1 88 ? 6.574 -5.808 0.382 1.00 73.94 88 ALA A N 1
ATOM 681 C CA . ALA A 1 88 ? 5.702 -5.424 1.483 1.00 73.94 88 ALA A CA 1
ATOM 682 C C . ALA A 1 88 ? 4.668 -4.415 0.984 1.00 73.94 88 ALA A C 1
ATOM 684 O O . ALA A 1 88 ? 5.021 -3.381 0.419 1.00 73.94 88 ALA A O 1
ATOM 685 N N . PHE A 1 89 ? 3.396 -4.700 1.243 1.00 76.06 89 PHE A N 1
ATOM 686 C CA . PHE A 1 89 ? 2.294 -3.800 0.932 1.00 76.06 89 PHE A CA 1
ATOM 687 C C . PHE A 1 89 ? 1.777 -3.160 2.215 1.00 76.06 89 PHE A C 1
ATOM 689 O O . PHE A 1 89 ? 1.696 -3.802 3.263 1.00 76.06 89 PHE A O 1
ATOM 696 N N . SER A 1 90 ? 1.423 -1.881 2.129 1.00 79.56 90 SER A N 1
ATOM 697 C CA . SER A 1 90 ? 0.728 -1.172 3.200 1.00 79.56 90 SER A CA 1
ATOM 698 C C . SER A 1 90 ? -0.601 -0.656 2.669 1.00 79.56 90 SER A C 1
ATOM 700 O O . SER A 1 90 ? -0.653 -0.013 1.619 1.00 79.56 90 SER A O 1
ATOM 702 N N . TYR A 1 91 ? -1.670 -0.957 3.402 1.00 85.00 91 TYR A N 1
ATOM 703 C CA . TYR A 1 91 ? -3.012 -0.472 3.110 1.00 85.00 91 TYR A CA 1
ATOM 704 C C . TYR A 1 91 ? -3.402 0.547 4.164 1.00 85.00 91 TYR A C 1
ATOM 706 O O . TYR A 1 91 ? -3.251 0.313 5.362 1.00 85.00 91 TYR A O 1
ATOM 714 N N . LEU A 1 92 ? -3.884 1.694 3.710 1.00 86.75 92 LEU A N 1
ATOM 715 C CA . LEU A 1 92 ? -4.198 2.823 4.570 1.00 86.75 92 LEU A CA 1
ATOM 716 C C . LEU A 1 92 ? -5.608 3.293 4.243 1.00 86.75 92 LEU A C 1
ATOM 718 O O . LEU A 1 92 ? -6.000 3.313 3.083 1.00 86.75 92 LEU A O 1
ATOM 722 N N . ALA A 1 93 ? -6.382 3.678 5.246 1.00 88.12 93 ALA A N 1
ATOM 723 C CA . ALA A 1 93 ? -7.671 4.322 5.046 1.00 88.12 93 ALA A CA 1
ATOM 724 C C . ALA A 1 93 ? -7.949 5.244 6.227 1.00 88.12 93 ALA A C 1
ATOM 726 O O . ALA A 1 93 ? -7.580 4.936 7.359 1.00 88.12 93 ALA A O 1
ATOM 727 N N . GLU A 1 94 ? -8.612 6.365 5.957 1.00 88.94 94 GLU A N 1
ATOM 728 C CA . GLU A 1 94 ? -9.192 7.179 7.018 1.00 88.94 94 GLU A CA 1
ATOM 729 C C . GLU A 1 94 ? -10.577 6.617 7.341 1.00 88.94 94 GLU A C 1
ATOM 731 O O . GLU A 1 94 ? -11.449 6.600 6.468 1.00 88.94 94 GLU A O 1
ATOM 736 N N . ILE A 1 95 ? -10.755 6.115 8.563 1.00 90.12 95 ILE A N 1
ATOM 737 C CA . ILE A 1 95 ? -11.947 5.356 8.976 1.00 90.12 95 ILE A CA 1
ATOM 738 C C . ILE A 1 95 ? -12.716 6.005 10.129 1.00 90.12 95 ILE A C 1
ATOM 740 O O . ILE A 1 95 ? -13.769 5.501 10.529 1.00 90.12 95 ILE A O 1
ATOM 744 N N . GLU A 1 96 ? -12.211 7.120 10.645 1.00 88.56 96 GLU A N 1
ATOM 745 C CA . GLU A 1 96 ? -12.851 7.912 11.687 1.00 88.56 96 GLU A CA 1
ATOM 746 C C . GLU A 1 96 ? -13.468 9.188 11.099 1.00 88.56 96 GLU A C 1
ATOM 748 O O . GLU A 1 96 ? -13.044 9.713 10.060 1.00 88.56 96 GLU A O 1
ATOM 753 N N . ASP A 1 97 ? -14.497 9.701 11.770 1.00 80.12 97 ASP A N 1
ATOM 754 C CA . ASP A 1 97 ? -15.182 10.913 11.342 1.00 80.12 97 ASP A CA 1
ATOM 755 C C . ASP A 1 97 ? -14.657 12.139 12.106 1.00 80.12 97 ASP A C 1
ATOM 757 O O . ASP A 1 97 ? -15.139 12.472 13.183 1.00 80.12 97 ASP A O 1
ATOM 761 N N . PHE A 1 98 ? -13.637 12.807 11.559 1.00 70.56 98 PHE A N 1
ATOM 762 C CA . PHE A 1 98 ? -13.119 14.063 12.125 1.00 70.56 98 PHE A CA 1
ATOM 763 C C . PHE A 1 98 ? -13.798 15.312 11.567 1.00 70.56 98 PHE A C 1
ATOM 765 O O . PHE A 1 98 ? -14.290 15.311 10.430 1.00 70.56 98 PHE A O 1
ATOM 772 N N . LEU A 1 99 ? -13.712 16.412 12.324 1.00 66.62 99 LEU A N 1
ATOM 773 C CA . LEU A 1 99 ? -14.103 17.751 11.880 1.00 66.62 99 LEU A CA 1
ATOM 774 C C . LEU A 1 99 ? -13.395 18.134 10.568 1.00 66.62 99 LEU A C 1
ATOM 776 O O . LEU A 1 99 ? -12.271 17.718 10.280 1.00 66.62 99 LEU A O 1
ATOM 780 N N . GLN A 1 100 ? -14.044 18.975 9.758 1.00 63.72 100 GLN A N 1
ATOM 781 C CA . GLN A 1 100 ? -13.623 19.290 8.386 1.00 63.72 100 GLN A CA 1
ATOM 782 C C . GLN A 1 100 ? -12.215 19.909 8.269 1.00 63.72 100 GLN A C 1
ATOM 784 O O . GLN A 1 100 ? -11.650 19.886 7.178 1.00 63.72 100 GLN A O 1
ATOM 789 N N . ASN A 1 101 ? -11.603 20.366 9.365 1.00 69.81 101 ASN A N 1
ATOM 790 C CA . ASN A 1 101 ? -10.263 20.967 9.384 1.00 69.81 101 ASN A CA 1
ATOM 791 C C . ASN A 1 101 ? -9.156 20.038 9.903 1.00 69.81 101 ASN A C 1
ATOM 793 O O . ASN A 1 101 ? -7.987 20.412 9.880 1.00 69.81 101 ASN A O 1
ATOM 797 N N . GLU A 1 102 ? -9.486 18.819 10.320 1.00 73.50 102 GLU A N 1
ATOM 798 C CA . GLU A 1 102 ? -8.490 17.868 10.806 1.00 73.50 102 GLU A CA 1
ATOM 799 C C . GLU A 1 102 ? -7.928 17.030 9.649 1.00 73.50 102 GLU A C 1
ATOM 801 O O . GLU A 1 102 ? -8.633 16.685 8.691 1.00 73.50 102 GLU A O 1
ATOM 806 N N . SER A 1 103 ? -6.625 16.750 9.706 1.00 72.94 103 SER A N 1
ATOM 807 C CA . SER A 1 103 ? -5.927 15.854 8.781 1.00 72.94 103 SER A CA 1
ATOM 808 C C . SER A 1 103 ? -4.827 15.114 9.531 1.00 72.94 103 SER A C 1
ATOM 810 O O . SER A 1 103 ? -4.113 15.718 10.333 1.00 72.94 103 SER A O 1
ATOM 812 N N . ARG A 1 104 ? -4.677 13.817 9.255 1.00 77.88 104 ARG A N 1
ATOM 813 C CA . ARG A 1 104 ? -3.602 12.993 9.810 1.00 77.88 104 ARG A CA 1
ATOM 814 C C . ARG A 1 104 ? -2.470 12.902 8.798 1.00 77.88 104 ARG A C 1
ATOM 816 O O . ARG A 1 104 ? -2.671 12.472 7.662 1.00 77.88 104 ARG A O 1
ATOM 823 N N . LYS A 1 105 ? -1.284 13.338 9.221 1.00 79.56 105 LYS A N 1
ATOM 824 C CA . LYS A 1 105 ? -0.049 13.281 8.436 1.00 79.56 105 LYS A CA 1
ATOM 825 C C . LYS A 1 105 ? 0.942 12.395 9.163 1.00 79.56 105 LYS A C 1
ATOM 827 O O . LYS A 1 105 ? 1.199 12.604 10.344 1.00 79.56 105 LYS A O 1
ATOM 832 N N . PHE A 1 106 ? 1.523 11.443 8.453 1.00 79.75 106 PHE A N 1
ATOM 833 C CA . PHE A 1 106 ? 2.581 10.599 8.994 1.00 79.75 106 PHE A CA 1
ATOM 834 C C . PHE A 1 106 ? 3.651 10.339 7.940 1.00 79.75 106 PHE A C 1
ATOM 836 O O . PHE A 1 106 ? 3.456 10.581 6.748 1.00 79.75 106 PHE A O 1
ATOM 843 N N . ARG A 1 107 ? 4.800 9.854 8.404 1.00 78.44 107 ARG A N 1
ATOM 844 C CA . ARG A 1 107 ? 5.909 9.415 7.563 1.00 78.44 107 ARG A CA 1
ATOM 845 C C . ARG A 1 107 ? 6.087 7.920 7.768 1.00 78.44 107 ARG A C 1
ATOM 847 O O . ARG A 1 107 ? 6.283 7.484 8.900 1.00 78.44 107 ARG A O 1
ATOM 854 N N . LEU A 1 108 ? 6.048 7.153 6.684 1.00 78.94 108 LEU A N 1
ATOM 855 C CA . LEU A 1 108 ? 6.513 5.770 6.718 1.00 78.94 108 LEU A CA 1
ATOM 856 C C . LEU A 1 108 ? 8.044 5.795 6.748 1.00 78.94 108 LEU A C 1
ATOM 858 O O . LEU A 1 108 ? 8.651 6.469 5.921 1.00 78.94 108 LEU A O 1
ATOM 862 N N . VAL A 1 109 ? 8.670 5.102 7.699 1.00 79.38 109 VAL A N 1
ATOM 863 C CA . VAL A 1 109 ? 10.133 5.032 7.811 1.00 79.38 109 VAL A CA 1
ATOM 864 C C . VAL A 1 109 ? 10.564 3.575 7.762 1.00 79.38 109 VAL A C 1
ATOM 866 O O . VAL A 1 109 ? 10.192 2.789 8.629 1.00 79.38 109 VAL A O 1
ATOM 869 N N . LEU A 1 110 ? 11.377 3.238 6.763 1.00 78.56 110 LEU A N 1
ATOM 870 C CA . LEU A 1 110 ? 12.050 1.953 6.634 1.00 78.56 110 LEU A CA 1
ATOM 871 C C . LEU A 1 110 ? 13.550 2.155 6.919 1.00 78.56 110 LEU A C 1
ATOM 873 O O . LEU A 1 110 ? 14.251 2.777 6.111 1.00 78.56 110 LEU A O 1
ATOM 877 N N . PRO A 1 111 ? 14.065 1.678 8.068 1.00 80.12 111 PRO A N 1
ATOM 878 C CA . PRO A 1 111 ? 15.469 1.851 8.430 1.00 80.12 111 PRO A CA 1
ATOM 879 C C . PRO A 1 111 ? 16.416 1.350 7.332 1.00 80.12 111 PRO A C 1
ATOM 881 O O . PRO A 1 111 ? 16.220 0.276 6.774 1.00 80.12 111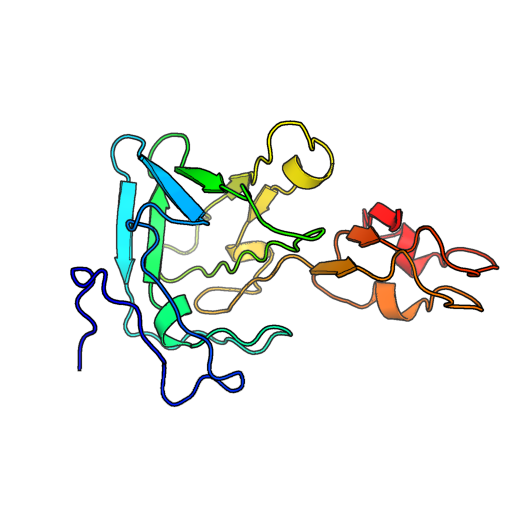 PRO A O 1
ATOM 884 N N . GLY A 1 112 ? 17.438 2.145 7.004 1.00 77.31 112 GLY A N 1
ATOM 885 C CA . GLY A 1 112 ? 18.397 1.821 5.941 1.00 77.31 112 GLY A CA 1
ATOM 886 C C . GLY A 1 112 ? 17.893 2.054 4.510 1.00 77.31 112 GLY A C 1
ATOM 887 O O . GLY A 1 112 ? 18.675 1.915 3.577 1.00 77.31 112 GLY A O 1
ATOM 888 N N . GLN A 1 113 ? 16.631 2.460 4.322 1.00 71.75 113 GLN A N 1
ATOM 889 C CA . GLN A 1 113 ? 16.021 2.730 3.014 1.00 71.75 113 GLN A CA 1
ATOM 890 C C . GLN A 1 113 ? 15.443 4.161 2.971 1.00 71.75 113 GLN A C 1
ATOM 892 O O . GLN A 1 113 ? 14.227 4.371 3.061 1.00 71.75 113 GLN A O 1
ATOM 897 N N . PRO A 1 114 ? 16.299 5.199 2.864 1.00 71.38 114 PRO A N 1
ATOM 898 C CA . PRO A 1 114 ? 15.869 6.597 2.925 1.00 71.38 114 PRO A CA 1
ATOM 899 C C . PRO A 1 114 ? 15.054 7.045 1.704 1.00 71.38 114 PRO A C 1
ATOM 901 O O . PRO A 1 114 ? 14.375 8.065 1.784 1.00 71.38 114 PRO A O 1
ATOM 904 N N . SER A 1 115 ? 15.121 6.319 0.584 1.00 61.66 115 SER A N 1
ATOM 905 C CA . SER A 1 115 ? 14.287 6.570 -0.598 1.00 61.66 115 SER A CA 1
ATOM 906 C C . SER A 1 115 ? 12.815 6.245 -0.309 1.00 61.66 115 SER A C 1
ATOM 908 O O . SER A 1 115 ? 11.971 7.115 -0.484 1.00 61.66 115 SER A O 1
ATOM 910 N N . VAL A 1 116 ? 12.549 5.079 0.291 1.00 63.75 116 VAL A N 1
ATOM 911 C CA . VAL A 1 116 ? 11.209 4.629 0.718 1.00 63.75 116 VAL A CA 1
ATOM 912 C C . VAL A 1 116 ? 10.680 5.440 1.914 1.00 63.75 116 VAL A C 1
ATOM 914 O O . VAL A 1 116 ? 9.487 5.709 2.032 1.00 63.75 116 VAL A O 1
ATOM 917 N N . SER A 1 117 ? 11.572 5.902 2.799 1.00 63.78 117 SER A N 1
ATOM 918 C CA . SER A 1 117 ? 11.215 6.588 4.058 1.00 63.78 117 SER A CA 1
ATOM 919 C C . SER A 1 117 ? 10.703 8.038 3.911 1.00 63.78 117 SER A C 1
ATOM 921 O O . SER A 1 117 ? 10.508 8.756 4.901 1.00 63.78 117 SER A O 1
ATOM 923 N N . LYS A 1 118 ? 10.571 8.546 2.679 1.00 58.81 118 LYS A N 1
ATOM 924 C CA . LYS A 1 118 ? 10.291 9.970 2.420 1.00 58.81 118 LYS A CA 1
ATOM 925 C C . LYS A 1 118 ? 8.815 10.315 2.262 1.00 58.81 118 LYS A C 1
ATOM 927 O O . LYS A 1 118 ? 8.488 11.493 2.410 1.00 58.81 118 LYS A O 1
ATOM 932 N N . ALA A 1 119 ? 7.942 9.342 2.015 1.00 61.94 119 ALA A N 1
ATOM 933 C CA . ALA A 1 119 ? 6.532 9.606 1.752 1.00 61.94 119 ALA A CA 1
ATOM 934 C C . ALA A 1 119 ? 5.830 10.175 3.000 1.00 61.94 119 ALA A C 1
ATOM 936 O O . ALA A 1 119 ? 5.557 9.455 3.962 1.00 61.94 119 ALA A O 1
ATOM 937 N N . ILE A 1 120 ? 5.537 11.482 2.987 1.00 62.41 120 ILE A N 1
ATOM 938 C CA . ILE A 1 120 ? 4.531 12.059 3.882 1.00 62.41 120 ILE A CA 1
ATOM 939 C C . ILE A 1 120 ? 3.178 11.653 3.312 1.00 62.41 120 ILE A C 1
ATOM 941 O O . ILE A 1 120 ? 2.806 12.080 2.219 1.00 62.41 120 ILE A O 1
ATOM 945 N N . VAL A 1 121 ? 2.447 10.829 4.048 1.00 64.88 121 VAL A N 1
ATOM 946 C CA . VAL A 1 121 ? 1.092 10.443 3.675 1.00 64.88 121 VAL A CA 1
ATOM 947 C C . VAL A 1 121 ? 0.126 11.373 4.395 1.00 64.88 121 VAL A C 1
ATOM 949 O O . VAL A 1 121 ? 0.019 11.342 5.620 1.00 64.88 121 VAL A O 1
ATOM 952 N N . ASN A 1 122 ? -0.572 12.211 3.629 1.00 66.81 122 ASN A N 1
ATOM 953 C CA . ASN A 1 122 ? -1.783 12.891 4.074 1.00 66.81 122 ASN A CA 1
ATOM 954 C C . ASN A 1 122 ? -2.982 12.148 3.483 1.00 66.81 122 ASN A C 1
ATOM 956 O O . ASN A 1 122 ? -3.327 12.362 2.322 1.00 66.81 122 ASN A O 1
ATOM 960 N N . ILE A 1 123 ? -3.605 11.259 4.259 1.00 65.06 123 ILE A N 1
ATOM 961 C CA . ILE A 1 123 ? -4.680 10.398 3.740 1.00 65.06 123 ILE A CA 1
ATOM 962 C C . ILE A 1 123 ? -5.843 11.248 3.211 1.00 65.06 123 ILE A C 1
ATOM 964 O O . ILE A 1 123 ? -6.373 10.963 2.147 1.00 65.06 123 ILE A O 1
ATOM 968 N N . LYS A 1 124 ? -6.193 12.357 3.866 1.00 62.75 124 LYS A N 1
ATOM 969 C CA . LYS A 1 124 ? -7.324 13.194 3.442 1.00 62.75 124 LYS A CA 1
ATOM 970 C C . LYS A 1 124 ? -7.135 13.815 2.054 1.00 62.75 124 LYS A C 1
ATOM 972 O O . LYS A 1 124 ? -8.076 13.846 1.267 1.00 62.75 124 LYS A O 1
ATOM 977 N N . GLU A 1 125 ? -5.933 14.304 1.763 1.00 63.22 125 GLU A N 1
ATOM 978 C CA . GLU A 1 125 ? -5.614 14.951 0.481 1.00 63.22 125 GLU A CA 1
ATOM 979 C C . GLU A 1 125 ? -5.250 13.931 -0.606 1.00 63.22 125 GLU A C 1
ATOM 981 O O . GLU A 1 125 ? -5.600 14.120 -1.768 1.00 63.22 125 GLU A O 1
ATOM 986 N N . ILE A 1 126 ? -4.584 12.832 -0.240 1.00 66.62 126 ILE A N 1
ATOM 987 C CA . ILE A 1 126 ? -4.022 11.873 -1.201 1.00 66.62 126 ILE A CA 1
ATOM 988 C C . ILE A 1 126 ? -4.995 10.710 -1.480 1.00 66.62 126 ILE A C 1
ATOM 990 O O . ILE A 1 126 ? -5.098 10.256 -2.617 1.00 66.62 126 ILE A O 1
ATOM 994 N N . ALA A 1 127 ? -5.780 10.265 -0.494 1.00 63.97 127 ALA A N 1
ATOM 995 C CA . ALA A 1 127 ? -6.736 9.157 -0.635 1.00 63.97 127 ALA A CA 1
ATOM 996 C C . ALA A 1 127 ? -8.102 9.568 -1.212 1.00 63.97 127 ALA A C 1
ATOM 998 O O . ALA A 1 127 ? -9.032 8.766 -1.205 1.00 63.97 127 ALA A O 1
ATOM 999 N N . ARG A 1 128 ? -8.252 10.804 -1.712 1.00 72.94 128 ARG A N 1
ATOM 1000 C CA . ARG A 1 128 ? -9.524 11.339 -2.244 1.00 72.94 128 ARG A CA 1
ATOM 1001 C C . ARG A 1 128 ? -10.701 11.236 -1.254 1.00 72.94 128 ARG A C 1
ATOM 1003 O O . ARG A 1 128 ? -11.842 11.063 -1.676 1.00 72.94 128 ARG A O 1
ATOM 1010 N N . GLY A 1 129 ? -10.434 11.370 0.046 1.00 74.12 129 GLY A N 1
ATOM 1011 C CA . GLY A 1 129 ? -11.454 11.420 1.098 1.00 74.12 129 GLY A CA 1
ATOM 1012 C C . GLY A 1 129 ? -11.397 10.275 2.114 1.00 74.12 129 GLY A C 1
ATOM 1013 O O . GLY A 1 129 ? -10.460 9.480 2.142 1.00 74.12 129 GLY A O 1
ATOM 1014 N N . LYS A 1 130 ? -12.405 10.245 2.995 1.00 84.31 130 LYS A N 1
ATOM 1015 C CA . LYS A 1 130 ? -12.593 9.217 4.032 1.00 84.31 130 LYS A CA 1
ATOM 1016 C C . LYS A 1 130 ? -13.158 7.932 3.424 1.00 84.31 130 LYS A C 1
ATOM 1018 O O . LYS A 1 130 ? -13.765 7.965 2.356 1.00 84.31 130 LYS A O 1
ATOM 1023 N N . TYR A 1 131 ? -13.002 6.821 4.137 1.00 88.62 131 TYR A N 1
ATOM 1024 C CA . TYR A 1 131 ? -13.586 5.522 3.798 1.00 88.62 131 TYR A CA 1
ATOM 1025 C C . TYR A 1 131 ? -13.182 4.991 2.419 1.00 88.62 131 TYR A C 1
ATOM 1027 O O . TYR A 1 131 ? -13.933 4.264 1.772 1.00 88.62 131 TYR A O 1
ATOM 1035 N N . ARG A 1 132 ? -11.970 5.325 1.978 1.00 88.00 132 ARG A N 1
ATOM 1036 C CA . ARG A 1 132 ? -11.362 4.809 0.754 1.00 88.00 132 ARG A CA 1
ATOM 1037 C C . ARG A 1 132 ? -9.983 4.259 1.071 1.00 88.00 132 ARG A C 1
ATOM 1039 O O . ARG A 1 132 ? -9.225 4.874 1.821 1.00 88.00 132 ARG A O 1
ATOM 1046 N N . MET A 1 133 ? -9.661 3.114 0.484 1.00 87.12 133 MET A N 1
ATOM 1047 C CA . MET A 1 133 ? -8.318 2.569 0.524 1.00 87.12 133 MET A CA 1
ATOM 1048 C C . MET A 1 133 ? -7.359 3.482 -0.243 1.00 87.12 133 MET A C 1
ATOM 1050 O O . MET A 1 133 ? -7.573 3.829 -1.406 1.00 87.12 133 MET A O 1
ATOM 1054 N N . TYR A 1 134 ? -6.259 3.807 0.414 1.00 83.50 134 TYR A N 1
ATOM 1055 C CA . TYR A 1 134 ? -5.058 4.352 -0.172 1.00 83.50 134 TYR A CA 1
ATOM 1056 C C . TYR A 1 134 ? -3.966 3.290 -0.165 1.00 83.50 134 TYR A C 1
ATOM 1058 O O . TYR A 1 134 ? -3.591 2.757 0.881 1.00 83.50 134 TYR A O 1
ATOM 1066 N N . GLN A 1 135 ? -3.449 3.029 -1.358 1.00 79.81 135 GLN A N 1
ATOM 1067 C CA . GLN A 1 135 ? -2.245 2.254 -1.582 1.00 79.81 135 GLN A CA 1
ATOM 1068 C C . GLN A 1 135 ? -1.236 3.187 -2.261 1.00 79.81 135 GLN A C 1
ATOM 1070 O O . GLN A 1 135 ? -1.555 3.760 -3.311 1.00 79.81 135 GLN A O 1
ATOM 1075 N N . PRO A 1 136 ? -0.045 3.388 -1.677 1.00 75.31 136 PRO A N 1
ATOM 1076 C CA . PRO A 1 136 ? 1.034 4.067 -2.376 1.00 75.31 136 PRO A CA 1
ATOM 1077 C C . PRO A 1 136 ? 1.367 3.318 -3.676 1.00 75.31 136 PRO A C 1
ATOM 1079 O O . PRO A 1 136 ? 1.536 2.100 -3.662 1.00 75.31 136 PRO A O 1
ATOM 1082 N N . GLY A 1 137 ? 1.449 4.030 -4.800 1.00 76.94 137 GLY A N 1
ATOM 1083 C CA . GLY A 1 137 ? 1.784 3.431 -6.088 1.00 76.94 137 GLY A CA 1
ATOM 1084 C C . GLY A 1 137 ? 3.284 3.204 -6.205 1.00 76.94 137 GLY A C 1
ATOM 1085 O O . GLY A 1 137 ? 4.010 4.081 -6.676 1.00 76.94 137 GLY A O 1
ATOM 1086 N N . PHE A 1 138 ? 3.728 2.032 -5.765 1.00 79.25 138 PHE A N 1
ATOM 1087 C CA . PHE A 1 138 ? 5.051 1.490 -6.053 1.00 79.25 138 PHE A CA 1
ATOM 1088 C C . PHE A 1 138 ? 4.883 0.424 -7.132 1.00 79.25 138 PHE A C 1
ATOM 1090 O O . PHE A 1 138 ? 4.236 -0.595 -6.895 1.00 79.25 138 PHE A O 1
ATOM 1097 N N . ILE A 1 139 ? 5.404 0.684 -8.329 1.00 82.44 139 ILE A N 1
ATOM 1098 C CA . ILE A 1 139 ? 5.338 -0.268 -9.438 1.00 82.44 139 ILE A CA 1
ATOM 1099 C C . ILE A 1 139 ? 6.705 -0.916 -9.595 1.00 82.44 139 ILE A C 1
ATOM 1101 O O . ILE A 1 139 ? 7.685 -0.228 -9.879 1.00 82.44 139 ILE A O 1
ATOM 1105 N N . HIS A 1 140 ? 6.726 -2.235 -9.420 1.00 84.25 140 HIS A N 1
ATOM 1106 C CA . HIS A 1 140 ? 7.906 -3.076 -9.556 1.00 84.25 140 HIS A CA 1
ATOM 1107 C C . HIS A 1 140 ? 7.870 -3.809 -10.897 1.00 84.25 140 HIS A C 1
ATOM 1109 O O . HIS A 1 140 ? 7.034 -4.687 -11.112 1.00 84.25 140 HIS A O 1
ATOM 1115 N N . LEU A 1 141 ? 8.740 -3.407 -11.819 1.00 87.12 141 LEU A N 1
ATOM 1116 C CA . LEU A 1 141 ? 8.949 -4.030 -13.130 1.00 87.12 141 LEU A CA 1
ATOM 1117 C C . LEU A 1 141 ? 10.412 -4.442 -13.333 1.00 87.12 141 LEU A C 1
ATOM 1119 O O . LEU A 1 141 ? 10.768 -4.944 -14.402 1.00 87.12 141 LEU A O 1
ATOM 1123 N N . GLU A 1 142 ? 11.263 -4.236 -12.334 1.00 90.50 142 GLU A N 1
ATOM 1124 C CA . GLU A 1 142 ? 12.678 -4.556 -12.364 1.00 90.50 142 GLU A CA 1
ATOM 1125 C C . GLU A 1 142 ? 12.945 -6.050 -12.591 1.00 90.50 142 GLU A C 1
ATOM 1127 O O . GLU A 1 142 ? 12.112 -6.908 -12.293 1.00 90.50 142 GLU A O 1
ATOM 1132 N N . ASN A 1 143 ? 14.139 -6.372 -13.091 1.00 89.69 143 ASN A N 1
ATOM 1133 C CA . ASN A 1 143 ? 14.604 -7.749 -13.312 1.00 89.69 143 ASN A CA 1
ATOM 1134 C C . ASN A 1 143 ? 13.737 -8.550 -14.298 1.00 89.69 143 ASN A C 1
ATOM 1136 O O . ASN A 1 143 ? 13.491 -9.744 -14.111 1.00 89.69 143 ASN A O 1
ATOM 1140 N N . ASN A 1 144 ? 13.291 -7.895 -15.366 1.00 92.50 144 ASN A N 1
ATOM 1141 C CA . ASN A 1 144 ? 12.539 -8.516 -16.448 1.00 92.50 144 ASN A CA 1
ATOM 1142 C C . ASN A 1 144 ? 13.274 -8.357 -17.789 1.00 92.50 144 ASN A C 1
ATOM 1144 O O . ASN A 1 144 ? 14.392 -7.858 -17.883 1.00 92.50 144 ASN A O 1
ATOM 1148 N N . GLN A 1 145 ? 12.647 -8.831 -18.863 1.00 96.81 145 GLN A N 1
ATOM 1149 C C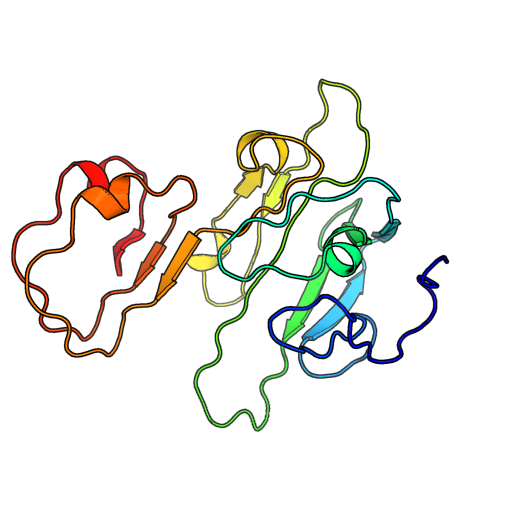A . GLN A 1 145 ? 13.144 -8.686 -20.234 1.00 96.81 145 GLN A CA 1
ATOM 1150 C C . GLN A 1 145 ? 12.320 -7.657 -21.022 1.00 96.81 145 GLN A C 1
ATOM 1152 O O . GLN A 1 145 ? 12.142 -7.794 -22.232 1.00 96.81 145 GLN A O 1
ATOM 1157 N N . LEU A 1 146 ? 11.766 -6.644 -20.343 1.00 96.44 146 LEU A N 1
ATOM 1158 C CA . LEU A 1 146 ? 10.932 -5.632 -20.991 1.00 96.44 146 LEU A CA 1
ATOM 1159 C C . LEU A 1 146 ? 11.772 -4.824 -21.984 1.00 96.44 146 LEU A C 1
ATOM 1161 O O . LEU A 1 146 ? 12.888 -4.418 -21.670 1.00 96.44 146 LEU A O 1
ATOM 1165 N N . THR A 1 147 ? 11.228 -4.592 -23.177 1.00 96.88 147 THR A N 1
ATOM 1166 C CA . THR A 1 147 ? 11.860 -3.822 -24.259 1.00 96.88 147 THR A CA 1
ATOM 1167 C C . THR A 1 147 ? 10.990 -2.630 -24.652 1.00 96.88 147 THR A C 1
ATOM 1169 O O . THR A 1 147 ? 9.840 -2.515 -24.227 1.00 96.88 147 THR A O 1
ATOM 1172 N N . GLY A 1 148 ? 11.528 -1.739 -25.487 1.00 95.81 148 GLY A N 1
ATOM 1173 C CA . GLY A 1 148 ? 10.811 -0.553 -25.959 1.00 95.81 148 GLY A CA 1
ATOM 1174 C C . GLY A 1 148 ? 10.895 0.621 -24.985 1.00 95.81 148 GLY A C 1
ATOM 1175 O O . GLY A 1 148 ? 11.807 0.682 -24.163 1.00 95.81 148 GLY A O 1
ATOM 1176 N N . VAL A 1 149 ? 9.972 1.574 -25.122 1.00 95.50 149 VAL A N 1
ATOM 1177 C CA . VAL A 1 149 ? 9.960 2.834 -24.360 1.00 95.50 149 VAL A CA 1
ATOM 1178 C C . VAL A 1 149 ? 9.030 2.751 -23.153 1.00 95.50 149 VAL A C 1
ATOM 1180 O O . VAL A 1 149 ? 8.006 2.069 -23.204 1.00 95.50 149 VAL A O 1
ATOM 1183 N N . LEU A 1 150 ? 9.337 3.497 -22.087 1.00 93.81 150 LEU A N 1
ATOM 1184 C CA . LEU A 1 150 ? 8.399 3.682 -20.977 1.00 93.81 150 LEU A CA 1
ATOM 1185 C C . LEU A 1 150 ? 7.155 4.445 -21.465 1.00 93.81 150 LEU A C 1
ATOM 1187 O O . LEU A 1 150 ? 7.291 5.572 -21.950 1.00 93.81 150 LEU A O 1
ATOM 1191 N N . PRO A 1 151 ? 5.940 3.880 -21.342 1.00 93.06 151 PRO A N 1
ATOM 1192 C CA . PRO A 1 151 ? 4.733 4.553 -21.801 1.00 93.06 151 PRO A CA 1
ATOM 1193 C C . PRO A 1 151 ? 4.453 5.825 -20.995 1.00 93.06 151 PRO A C 1
ATOM 1195 O O . PRO A 1 151 ? 4.348 5.780 -19.769 1.00 93.06 151 PRO A O 1
ATOM 1198 N N . ALA A 1 152 ? 4.215 6.945 -21.685 1.00 91.81 152 ALA A N 1
ATOM 1199 C CA . ALA A 1 152 ? 3.819 8.212 -21.059 1.00 91.81 152 ALA A CA 1
ATOM 1200 C C . ALA A 1 152 ? 2.540 8.088 -20.207 1.00 91.81 152 ALA A C 1
ATOM 1202 O O . ALA A 1 152 ? 2.342 8.823 -19.242 1.00 91.81 152 ALA A O 1
ATOM 1203 N N . THR A 1 153 ? 1.683 7.113 -20.526 1.00 91.19 153 THR A N 1
ATOM 1204 C CA . THR A 1 153 ? 0.442 6.822 -19.798 1.00 91.19 153 THR A CA 1
ATOM 1205 C C . THR A 1 153 ? 0.668 6.392 -18.351 1.00 91.19 153 THR A C 1
ATOM 1207 O O . THR A 1 153 ? -0.231 6.585 -17.535 1.00 91.19 153 THR A O 1
ATOM 1210 N N . LEU A 1 154 ? 1.852 5.881 -17.992 1.00 88.81 154 LEU A N 1
ATOM 1211 C CA . LEU A 1 154 ? 2.215 5.625 -16.593 1.00 88.81 154 LEU A CA 1
ATOM 1212 C C . LEU A 1 154 ? 2.196 6.926 -15.770 1.00 88.81 154 LEU A C 1
ATOM 1214 O O . LEU A 1 154 ? 1.798 6.922 -14.606 1.00 88.81 154 LEU A O 1
ATOM 1218 N N . GLY A 1 155 ? 2.489 8.066 -16.407 1.00 84.25 155 GLY A N 1
ATOM 1219 C CA . GLY A 1 155 ? 2.339 9.397 -15.826 1.00 84.25 155 GLY A CA 1
ATOM 1220 C C . GLY A 1 155 ? 0.893 9.759 -15.470 1.00 84.25 155 GLY A C 1
ATOM 1221 O O . GLY A 1 155 ? 0.682 10.645 -14.652 1.00 84.25 155 GLY A O 1
ATOM 1222 N N . ASN A 1 156 ? -0.127 9.057 -15.972 1.00 86.25 156 ASN A N 1
ATOM 1223 C CA . ASN A 1 156 ? -1.529 9.322 -15.620 1.00 86.25 156 ASN A CA 1
ATOM 1224 C C . ASN A 1 156 ? -1.983 8.599 -14.346 1.00 86.25 156 ASN A C 1
ATOM 1226 O O . ASN A 1 156 ? -3.052 8.906 -13.815 1.00 86.25 156 ASN A O 1
ATOM 1230 N N . LEU A 1 157 ? -1.173 7.681 -13.813 1.00 83.44 157 LEU A N 1
ATOM 1231 C CA . LEU A 1 157 ? -1.529 6.929 -12.616 1.00 83.44 157 LEU A CA 1
ATOM 1232 C C . LEU A 1 157 ? -1.584 7.867 -11.395 1.00 83.44 157 LEU A C 1
ATOM 1234 O O . LEU A 1 157 ? -0.609 8.570 -11.105 1.00 83.44 157 LEU A O 1
ATOM 1238 N N . PRO A 1 158 ? -2.726 7.942 -10.685 1.00 77.44 158 PRO A N 1
ATOM 1239 C CA . PRO A 1 158 ? -2.960 8.980 -9.680 1.00 77.44 158 PRO A CA 1
ATOM 1240 C C . PRO A 1 158 ? -2.104 8.801 -8.424 1.00 77.44 158 PRO A C 1
ATOM 1242 O O . PRO A 1 158 ? -1.760 9.791 -7.784 1.00 77.44 158 PRO A O 1
ATOM 1245 N N . ASN A 1 159 ? -1.734 7.559 -8.107 1.00 78.69 159 ASN A N 1
ATOM 1246 C CA . ASN A 1 159 ? -0.994 7.219 -6.895 1.00 78.69 159 ASN A CA 1
ATOM 1247 C C . ASN A 1 159 ? 0.462 6.818 -7.168 1.00 78.69 159 ASN A C 1
ATOM 1249 O O . ASN A 1 159 ? 1.159 6.493 -6.213 1.00 78.69 159 ASN A O 1
ATOM 1253 N N . LEU A 1 160 ? 0.926 6.829 -8.428 1.00 82.06 160 LEU A N 1
ATOM 1254 C CA . LEU A 1 160 ? 2.291 6.422 -8.778 1.00 82.06 160 LEU A CA 1
ATOM 1255 C C . LEU A 1 160 ? 3.314 7.379 -8.150 1.00 82.06 160 LEU A C 1
ATOM 1257 O O . LEU A 1 160 ? 3.262 8.590 -8.379 1.00 82.06 160 LEU A O 1
ATOM 1261 N N . LYS A 1 161 ? 4.218 6.820 -7.343 1.00 82.50 161 LYS A N 1
ATOM 1262 C CA . LYS A 1 161 ? 5.274 7.535 -6.614 1.00 82.50 161 LYS A CA 1
ATOM 1263 C C . LYS A 1 161 ? 6.662 7.026 -6.946 1.00 82.50 161 LYS A C 1
ATOM 1265 O O . LYS A 1 161 ? 7.568 7.844 -7.091 1.00 82.50 161 LYS A O 1
ATOM 1270 N N . GLU A 1 162 ? 6.815 5.714 -7.088 1.00 84.62 162 GLU A N 1
ATOM 1271 C CA . GLU A 1 162 ? 8.064 5.120 -7.553 1.00 84.62 162 GLU A CA 1
ATOM 1272 C C . GLU A 1 162 ? 7.785 4.068 -8.624 1.00 84.62 162 GLU A C 1
ATOM 1274 O O . GLU A 1 162 ? 6.818 3.306 -8.537 1.00 84.62 162 GLU A O 1
ATOM 1279 N N . LEU A 1 163 ? 8.644 4.059 -9.634 1.00 88.25 163 LEU A N 1
ATOM 1280 C CA . LEU A 1 163 ? 8.649 3.106 -10.728 1.00 88.25 163 LEU A CA 1
ATOM 1281 C C . LEU A 1 163 ? 10.039 2.471 -10.785 1.00 88.25 163 LEU A C 1
ATOM 1283 O O . LEU A 1 163 ? 11.005 3.147 -11.131 1.00 88.25 163 LEU A O 1
ATOM 1287 N N . TYR A 1 164 ? 10.120 1.196 -10.430 1.00 88.94 164 TYR A N 1
ATOM 1288 C CA . TYR A 1 164 ? 11.336 0.393 -10.485 1.00 88.94 164 TYR A CA 1
ATOM 1289 C C . TYR A 1 164 ? 11.342 -0.372 -11.802 1.00 88.94 164 TYR A C 1
ATOM 1291 O O . TYR A 1 164 ? 10.441 -1.165 -12.077 1.00 88.94 164 TYR A O 1
ATOM 1299 N N . VAL A 1 165 ? 12.301 -0.071 -12.666 1.00 93.44 165 VAL A N 1
ATOM 1300 C CA . VAL A 1 165 ? 12.417 -0.630 -14.019 1.00 93.44 165 VAL A CA 1
ATOM 1301 C C . VAL A 1 165 ? 13.845 -1.071 -14.327 1.00 93.44 165 VAL A C 1
ATOM 1303 O O . VAL A 1 165 ? 14.116 -1.504 -15.452 1.00 93.44 165 VAL A O 1
ATOM 1306 N N . GLU A 1 166 ? 14.751 -1.016 -13.347 1.00 92.56 166 GLU A N 1
ATOM 1307 C CA . GLU A 1 166 ? 16.130 -1.458 -13.505 1.00 92.56 166 GLU A CA 1
ATOM 1308 C C . GLU A 1 166 ? 16.237 -2.921 -13.969 1.00 92.56 166 GLU A C 1
ATOM 1310 O O . GLU A 1 166 ? 15.334 -3.741 -13.796 1.00 92.56 166 GLU A O 1
ATOM 1315 N N . ASN A 1 167 ? 17.370 -3.273 -14.582 1.00 93.69 167 ASN A N 1
ATOM 1316 C CA . ASN A 1 167 ? 17.619 -4.621 -15.107 1.00 93.69 167 ASN A CA 1
ATOM 1317 C C . ASN A 1 167 ? 16.545 -5.090 -16.110 1.00 93.69 167 ASN A C 1
ATOM 1319 O O . ASN A 1 167 ? 16.074 -6.223 -16.042 1.00 93.69 167 ASN A O 1
ATOM 1323 N N . ASN A 1 168 ? 16.176 -4.207 -17.041 1.00 96.56 168 ASN A N 1
ATOM 1324 C CA . ASN A 1 168 ? 15.379 -4.499 -18.235 1.00 96.56 168 ASN A CA 1
ATOM 1325 C C . ASN A 1 168 ? 16.153 -4.129 -19.516 1.00 96.56 168 ASN A C 1
ATOM 1327 O O . ASN A 1 168 ? 17.275 -3.632 -19.462 1.00 96.56 168 ASN A O 1
ATOM 1331 N N . MET A 1 169 ? 15.537 -4.333 -20.683 1.00 97.25 169 MET A N 1
ATOM 1332 C CA . MET A 1 169 ? 16.043 -3.925 -22.005 1.00 97.25 169 MET A CA 1
ATOM 1333 C C . MET A 1 169 ? 15.277 -2.708 -22.562 1.00 97.25 169 MET A C 1
ATOM 1335 O O . MET A 1 169 ? 15.080 -2.567 -23.774 1.00 97.25 169 MET A O 1
ATOM 1339 N N . LEU A 1 170 ? 14.798 -1.838 -21.669 1.00 96.06 170 LEU A N 1
ATOM 1340 C CA . LEU A 1 170 ? 14.090 -0.611 -22.028 1.00 96.06 170 LEU A CA 1
ATOM 1341 C C . LEU A 1 170 ? 15.051 0.385 -22.694 1.00 96.06 170 LEU A C 1
ATOM 1343 O O . LEU A 1 170 ? 16.230 0.467 -22.359 1.00 96.06 170 LEU A O 1
ATOM 1347 N N . SER A 1 171 ? 14.541 1.150 -23.653 1.00 94.88 171 SER A N 1
ATOM 1348 C CA . SER A 1 171 ? 15.305 2.124 -24.438 1.00 94.88 171 SER A CA 1
ATOM 1349 C C . SER A 1 171 ? 14.449 3.348 -24.775 1.00 94.88 171 SER A C 1
ATOM 1351 O O . SER A 1 171 ? 13.241 3.350 -24.559 1.00 94.88 171 SER A O 1
ATOM 1353 N N . GLY A 1 172 ? 15.065 4.407 -25.302 1.00 93.56 172 GLY A N 1
ATOM 1354 C CA . GLY A 1 172 ? 14.378 5.655 -25.651 1.00 93.56 172 GLY A CA 1
ATOM 1355 C C . GLY A 1 172 ? 14.393 6.703 -24.536 1.00 93.56 172 GLY A C 1
ATOM 1356 O O . GLY A 1 172 ? 15.175 6.620 -23.591 1.00 93.56 172 GLY A O 1
ATOM 1357 N N . THR A 1 173 ? 13.568 7.739 -24.684 1.00 92.31 173 THR A N 1
ATOM 1358 C CA . THR A 1 173 ? 13.537 8.900 -23.783 1.00 92.31 173 THR A CA 1
ATOM 1359 C C . THR A 1 173 ? 12.407 8.795 -22.768 1.00 92.31 173 THR A C 1
ATOM 1361 O O . THR A 1 173 ? 11.276 8.474 -23.135 1.00 92.31 173 THR A O 1
ATOM 1364 N N . VAL A 1 174 ? 12.684 9.149 -21.512 1.00 90.94 174 VAL A N 1
ATOM 1365 C CA . VAL A 1 174 ? 11.643 9.317 -20.488 1.00 90.94 174 VAL A CA 1
ATOM 1366 C C . VAL A 1 174 ? 10.746 10.489 -20.886 1.00 90.94 174 VAL A C 1
ATOM 1368 O O . VAL A 1 174 ? 11.239 11.584 -21.160 1.00 90.94 174 VAL A O 1
ATOM 1371 N N . SER A 1 175 ? 9.435 10.253 -20.952 1.00 91.50 175 SER A N 1
ATOM 1372 C CA . SER A 1 175 ? 8.472 11.272 -21.369 1.00 91.50 175 SER A CA 1
ATOM 1373 C C . SER A 1 175 ? 8.303 12.362 -20.302 1.00 91.50 175 SER A C 1
ATOM 1375 O O . SER A 1 175 ? 8.486 12.126 -19.104 1.00 91.50 175 SER A O 1
ATOM 1377 N N . SER A 1 176 ? 7.925 13.571 -20.718 1.00 90.50 176 SER A N 1
ATOM 1378 C CA . SER A 1 176 ? 7.688 14.704 -19.812 1.00 90.50 176 SER A CA 1
ATOM 1379 C C . SER A 1 176 ? 6.587 14.433 -18.788 1.00 90.50 176 SER A C 1
ATOM 1381 O O . SER A 1 176 ? 6.659 14.921 -17.662 1.00 90.50 176 SER A O 1
ATOM 1383 N N . GLU A 1 177 ? 5.593 13.621 -19.147 1.00 89.94 177 GLU A N 1
ATOM 1384 C CA . GLU A 1 177 ? 4.494 13.226 -18.262 1.00 89.94 177 GLU A CA 1
ATOM 1385 C C . GLU A 1 177 ? 5.025 12.491 -17.027 1.00 89.94 177 GLU A C 1
ATOM 1387 O O . GLU A 1 177 ? 4.527 12.711 -15.924 1.00 89.94 177 GLU A O 1
ATOM 1392 N N . LEU A 1 178 ? 6.075 11.678 -17.190 1.00 88.00 178 LEU A N 1
ATOM 1393 C CA . LEU A 1 178 ? 6.732 10.974 -16.090 1.00 88.00 178 LEU A CA 1
ATOM 1394 C C . LEU A 1 178 ? 7.615 11.903 -15.249 1.00 88.00 178 LEU A C 1
ATOM 1396 O O . LEU A 1 178 ? 7.617 11.804 -14.026 1.00 88.00 178 LEU A O 1
ATOM 1400 N N . LEU A 1 179 ? 8.324 12.839 -15.884 1.00 84.69 179 LEU A N 1
ATOM 1401 C CA . LEU A 1 179 ? 9.228 13.770 -15.196 1.00 84.69 179 LEU A CA 1
ATOM 1402 C C . LEU A 1 179 ? 8.490 14.863 -14.405 1.00 84.69 179 LEU A C 1
ATOM 1404 O O . LEU A 1 179 ? 9.025 15.394 -13.437 1.00 84.69 179 LEU A O 1
ATOM 1408 N N . SER A 1 180 ? 7.258 15.192 -14.793 1.00 79.44 180 SER A N 1
ATOM 1409 C CA . SER A 1 180 ? 6.464 16.262 -14.174 1.00 79.44 180 SER A CA 1
ATOM 1410 C C . SER A 1 180 ? 5.856 15.922 -12.802 1.00 79.44 180 SER A C 1
ATOM 1412 O O . SER A 1 180 ? 5.232 16.786 -12.189 1.00 79.44 180 SER A O 1
ATOM 1414 N N . LYS A 1 181 ? 6.003 14.681 -12.312 1.00 71.31 181 LYS A N 1
ATOM 1415 C CA . LYS A 1 181 ? 5.219 14.144 -11.182 1.00 71.31 181 LYS A CA 1
ATOM 1416 C C . LYS A 1 181 ? 5.933 13.989 -9.833 1.00 71.31 181 LYS A C 1
ATOM 1418 O O . LYS A 1 181 ? 5.381 13.333 -8.950 1.00 71.31 181 LYS A O 1
ATOM 1423 N N . ASP A 1 182 ? 7.130 14.545 -9.647 1.00 76.00 182 ASP A N 1
ATOM 1424 C CA . ASP A 1 182 ? 8.026 14.158 -8.534 1.00 76.00 182 ASP A CA 1
ATOM 1425 C C . ASP A 1 182 ? 8.175 12.617 -8.431 1.00 76.00 182 ASP A C 1
ATOM 1427 O O . ASP A 1 182 ? 8.362 12.055 -7.350 1.00 76.00 182 ASP A O 1
ATOM 1431 N N . LEU A 1 183 ? 8.026 11.921 -9.567 1.00 83.25 183 LEU A N 1
ATOM 1432 C CA . LEU A 1 183 ? 8.111 10.470 -9.682 1.00 83.25 183 LEU A CA 1
ATOM 1433 C C . LEU A 1 183 ? 9.576 10.055 -9.606 1.00 83.25 183 LEU A C 1
ATOM 1435 O O . LEU A 1 183 ? 10.416 10.558 -10.352 1.00 83.25 183 LEU A O 1
ATOM 1439 N N . ILE A 1 184 ? 9.872 9.095 -8.738 1.00 84.62 184 ILE A N 1
ATOM 1440 C CA . ILE A 1 184 ? 11.187 8.467 -8.686 1.00 84.62 184 ILE A CA 1
ATOM 1441 C C . ILE A 1 184 ? 11.180 7.285 -9.656 1.00 84.62 184 ILE A C 1
ATOM 1443 O O . ILE A 1 184 ? 10.392 6.357 -9.493 1.00 84.62 184 ILE A O 1
ATOM 1447 N N . ILE A 1 185 ? 12.059 7.319 -10.654 1.00 86.56 185 ILE A N 1
ATOM 1448 C CA . ILE A 1 185 ? 12.303 6.189 -11.556 1.00 86.56 185 ILE A CA 1
ATOM 1449 C C . ILE A 1 185 ? 13.655 5.592 -11.175 1.00 86.56 185 ILE A C 1
ATOM 1451 O O . ILE A 1 185 ? 14.633 6.338 -11.057 1.00 86.56 185 ILE A O 1
ATOM 1455 N N . LYS A 1 186 ? 13.685 4.284 -10.934 1.00 83.25 186 LYS A N 1
ATOM 1456 C CA . LYS A 1 186 ? 14.888 3.515 -10.602 1.00 83.25 186 LYS A CA 1
ATOM 1457 C C . LYS A 1 186 ? 15.157 2.481 -11.684 1.00 83.25 186 LYS A C 1
ATOM 1459 O O . LYS A 1 186 ? 14.170 1.951 -12.243 1.00 83.25 186 LYS A O 1
#

pLDDT: mean 80.9, std 11.35, range [32.75, 97.25]

InterPro domains:
  IPR001611 Leucine-rich repeat [PF00560] (159-178)
  IPR024788 Malectin-like domain [PF12819] (9-145)
  IPR032675 Leucine-rich repeat domain superfamily [G3DSA:3.80.10.10] (115-183)

Foldseek 3Di:
DDDPPPDQDWDFDPPQPVRDIDGDLCDPDQKHFDDADPPWDKDFAPDFAAQPDDNSDDSRVQRIDIDHPDDDGDMDGDCVPVPDDDDDWDKDFANDDDDPPDWDWDFDDDPPCVVNRPDTDTCDVLQVHHRYIDTQAEADQEQDADEEEDDLCVLVDSRAAEYEHHNYHYDDDDDPSCVVPNHHYD

Secondary structure (DSSP, 8-state):
----TT--S-EE-TT-TT--EE--TTS-SSEEEEEE-TT-EEEE-SSPPB--STT---HHHHTEEEE-SSS-EEEEE--TT--S-------EE--S---TT---EEE---TT-TTGGG-EEEHHHHTTSSSBEE--EEEE--SS--EEPPPGGGGG-TTEEEEE--SSEE-SPPPHHHHTTT-EE-

Organism: Medicago truncatula (NCBI:txid3880)

Radius of gyration: 18.35 Å; chains: 1; bounding box: 40×39×51 Å